Protein 4FWI (pdb70)

Structure (mmCIF, N/CA/C/O backbone):
data_4FWI
#
_entry.id   4FWI
#
_cell.length_a   64.247
_cell.length_b   64.247
_cell.length_c   320.608
_cell.angle_alpha   90.00
_cell.angle_beta   90.00
_cell.angle_gamma   90.00
#
_symmetry.space_group_name_H-M   'P 43 2 2'
#
loop_
_entity.id
_entity.type
_entity.pdbx_description
1 polymer 'ABC-type dipeptide/oligopeptide/nickel transport system, ATPase component'
2 non-polymer 'IRON/SULFUR CLUSTER'
3 non-polymer "ADENOSINE-5'-TRIPHOSPHATE"
4 non-polymer 'MAGNESIUM ION'
#
loop_
_atom_site.group_PDB
_atom_site.id
_atom_site.type_symbol
_atom_site.label_atom_id
_atom_site.label_alt_id
_atom_site.label_comp_id
_atom_site.label_asym_id
_atom_site.label_entity_id
_atom_site.label_seq_id
_atom_site.pdbx_PDB_ins_code
_atom_site.Cartn_x
_atom_site.Cartn_y
_atom_site.Cartn_z
_atom_site.occupancy
_atom_site.B_iso_or_equiv
_atom_site.auth_seq_id
_atom_site.auth_comp_id
_atom_site.auth_asym_id
_atom_site.auth_atom_id
_atom_site.pdbx_PDB_model_num
ATOM 1 N N . SER A 1 2 ? 1.459 -13.895 34.673 1.00 65.59 2 SER B N 1
ATOM 2 C CA . SER A 1 2 ? 1.227 -14.551 33.401 1.00 68.20 2 SER B CA 1
ATOM 3 C C . SER A 1 2 ? 1.482 -13.562 32.286 1.00 79.18 2 SER B C 1
ATOM 4 O O . SER A 1 2 ? 1.258 -12.367 32.447 1.00 87.71 2 SER B O 1
ATOM 7 N N . ILE A 1 3 ? 1.968 -14.046 31.153 1.00 75.05 3 ILE B N 1
ATOM 8 C CA . ILE A 1 3 ? 2.039 -13.180 29.996 1.00 67.83 3 ILE B CA 1
ATOM 9 C C . ILE A 1 3 ? 0.776 -13.423 29.213 1.00 66.19 3 ILE B C 1
ATOM 10 O O . ILE A 1 3 ? 0.515 -14.544 28.792 1.00 75.29 3 ILE B O 1
ATOM 15 N N . ILE A 1 4 ? -0.044 -12.391 29.070 1.00 61.98 4 ILE B N 1
ATOM 16 C CA . ILE A 1 4 ? -1.338 -12.595 28.436 1.00 53.90 4 ILE B CA 1
ATOM 17 C C . ILE A 1 4 ? -1.217 -12.364 26.948 1.00 61.90 4 ILE B C 1
ATOM 18 O O . ILE A 1 4 ? -2.046 -12.842 26.173 1.00 58.90 4 ILE B O 1
ATOM 23 N N . ILE A 1 5 ? -0.155 -11.650 26.569 1.00 64.33 5 ILE B N 1
ATOM 24 C CA . ILE A 1 5 ? 0.107 -11.280 25.184 1.00 51.05 5 ILE B CA 1
ATOM 25 C C . ILE A 1 5 ? 1.593 -11.155 24.900 1.00 55.40 5 ILE B C 1
ATOM 26 O O . ILE A 1 5 ? 2.266 -10.279 25.446 1.00 49.01 5 ILE B O 1
ATOM 31 N N . ARG A 1 6 ? 2.093 -12.024 24.024 1.00 66.51 6 ARG B N 1
ATOM 32 C CA . ARG A 1 6 ? 3.474 -11.941 23.547 1.00 59.62 6 ARG B CA 1
ATOM 33 C C . ARG A 1 6 ? 3.569 -11.422 22.102 1.00 55.26 6 ARG B C 1
ATOM 34 O O . ARG A 1 6 ? 3.233 -12.120 21.149 1.00 59.75 6 ARG B O 1
ATOM 42 N N . VAL A 1 7 ? 4.031 -10.189 21.948 1.00 52.12 7 VAL B N 1
ATOM 43 C CA . VAL A 1 7 ? 4.394 -9.668 20.633 1.00 57.29 7 VAL B CA 1
ATOM 44 C C . VAL A 1 7 ? 5.814 -10.107 20.262 1.00 65.82 7 VAL B C 1
ATOM 45 O O . VAL A 1 7 ? 6.781 -9.735 20.933 1.00 76.07 7 VAL B O 1
ATOM 49 N N . GLU A 1 8 ? 5.933 -10.909 19.209 1.00 64.36 8 GLU B N 1
ATOM 50 C CA . GLU A 1 8 ? 7.231 -11.415 18.755 1.00 70.41 8 GLU B CA 1
ATOM 51 C C . GLU A 1 8 ? 7.649 -10.837 17.407 1.00 67.37 8 GLU B C 1
ATOM 52 O O . GLU A 1 8 ? 6.982 -11.068 16.395 1.00 76.54 8 GLU B O 1
ATOM 58 N N . ASP A 1 9 ? 8.758 -10.107 17.385 1.00 63.84 9 ASP B N 1
ATOM 59 C CA . ASP A 1 9 ? 9.319 -9.623 16.118 1.00 79.67 9 ASP B CA 1
ATOM 60 C C . ASP A 1 9 ? 8.295 -9.090 15.142 1.00 73.72 9 ASP B C 1
ATOM 61 O O . ASP A 1 9 ? 8.106 -9.686 14.079 1.00 63.70 9 ASP B O 1
ATOM 66 N N . LEU A 1 10 ? 7.665 -7.969 15.487 1.00 69.26 10 LEU B N 1
ATOM 67 C CA . LEU A 1 10 ? 6.630 -7.382 14.649 1.00 64.09 10 LEU B CA 1
ATOM 68 C C . LEU A 1 10 ? 7.191 -6.344 13.666 1.00 70.67 10 LEU B C 1
ATOM 69 O O . LEU A 1 10 ? 7.566 -5.233 14.052 1.00 70.30 10 LEU B O 1
ATOM 74 N N . ARG A 1 11 ? 7.262 -6.718 12.393 1.00 65.23 11 ARG B N 1
ATOM 75 C CA . ARG A 1 11 ? 7.534 -5.740 11.360 1.00 62.85 11 ARG B CA 1
ATOM 76 C C . ARG A 1 11 ? 6.219 -5.452 10.628 1.00 61.83 11 ARG B C 1
ATOM 77 O O . ARG A 1 11 ? 5.548 -6.363 10.109 1.00 67.08 11 ARG B O 1
ATOM 85 N N . ALA A 1 12 ? 5.844 -4.179 10.661 1.00 42.98 12 ALA B N 1
ATOM 86 C CA . ALA A 1 12 ? 4.664 -3.679 10.000 1.00 52.45 12 ALA B CA 1
ATOM 87 C C . ALA A 1 12 ? 5.022 -2.336 9.355 1.00 52.87 12 ALA B C 1
ATOM 88 O O . ALA A 1 12 ? 5.621 -1.477 9.994 1.00 46.60 12 ALA B O 1
ATOM 90 N N . VAL A 1 13 ? 4.658 -2.162 8.088 1.00 56.26 13 VAL B N 1
ATOM 91 C CA . VAL A 1 13 ? 5.011 -0.956 7.347 1.00 56.16 13 VAL B CA 1
ATOM 92 C C . VAL A 1 13 ? 3.805 -0.350 6.629 1.00 62.25 13 VAL B C 1
ATOM 93 O O . VAL A 1 13 ? 2.752 -0.994 6.496 1.00 56.82 13 VAL B O 1
ATOM 97 N N . TYR A 1 14 ? 3.968 0.893 6.174 1.00 65.27 14 TYR B N 1
ATOM 98 C CA . TYR A 1 14 ? 2.981 1.535 5.310 1.00 65.37 14 TYR B CA 1
ATOM 99 C C . TYR A 1 14 ? 3.494 1.592 3.877 1.00 75.43 14 TYR B C 1
ATOM 100 O O . TYR A 1 14 ? 4.488 2.263 3.597 1.00 77.40 14 TYR B O 1
ATOM 109 N N . LEU A 1 15 ? 2.815 0.888 2.971 1.00 64.79 15 LEU B N 1
ATOM 110 C CA . LEU A 1 15 ? 3.150 0.959 1.550 1.00 49.25 15 LEU B CA 1
ATOM 111 C C . LEU A 1 15 ? 2.833 2.345 0.951 1.00 47.88 15 LEU B C 1
ATOM 112 O O . LEU A 1 15 ? 1.709 2.827 0.945 1.00 47.08 15 LEU B O 1
ATOM 117 N N . VAL A 1 16 ? 3.850 3.011 0.459 1.00 52.35 16 VAL B N 1
ATOM 118 C CA . VAL A 1 16 ? 3.640 4.350 -0.054 1.00 70.85 16 VAL B CA 1
ATOM 119 C C . VAL A 1 16 ? 4.328 4.477 -1.431 1.00 76.67 16 VAL B C 1
ATOM 120 O O . VAL A 1 16 ? 5.157 3.635 -1.788 1.00 78.92 16 VAL B O 1
ATOM 124 N N . ARG A 1 17 ? 3.949 5.483 -2.215 1.00 69.47 17 ARG B N 1
ATOM 125 C CA . ARG A 1 17 ? 4.440 5.605 -3.586 1.00 76.49 17 ARG B CA 1
ATOM 126 C C . ARG A 1 17 ? 5.954 5.441 -3.637 1.00 74.59 17 ARG B C 1
ATOM 127 O O . ARG A 1 17 ? 6.487 4.601 -4.373 1.00 62.99 17 ARG B O 1
ATOM 135 N N . GLU A 1 18 ? 6.635 6.242 -2.822 1.00 72.16 18 GLU B N 1
ATOM 136 C CA . GLU A 1 18 ? 8.092 6.308 -2.813 1.00 62.50 18 GLU B CA 1
ATOM 137 C C . GLU A 1 18 ? 8.789 5.212 -1.997 1.00 59.52 18 GLU B C 1
ATOM 138 O O . GLU A 1 18 ? 9.989 5.293 -1.766 1.00 68.41 18 GLU B O 1
ATOM 144 N N . GLY A 1 19 ? 8.056 4.185 -1.580 1.00 50.85 19 GLY B N 1
ATOM 145 C CA . GLY A 1 19 ? 8.672 3.072 -0.876 1.00 48.17 19 GLY B CA 1
ATOM 146 C C . GLY A 1 19 ? 7.880 2.687 0.362 1.00 64.79 19 GLY B C 1
ATOM 147 O O . GLY A 1 19 ? 6.665 2.821 0.363 1.00 72.35 19 GLY B O 1
ATOM 148 N N . THR A 1 20 ? 8.554 2.220 1.416 1.00 61.51 20 THR B N 1
ATOM 149 C CA . THR A 1 20 ? 7.853 1.821 2.633 1.00 57.37 20 THR B CA 1
ATOM 150 C C . THR A 1 20 ? 8.119 2.710 3.831 1.00 58.17 20 THR B C 1
ATOM 151 O O . THR A 1 20 ? 9.218 3.242 3.986 1.00 59.70 20 THR B O 1
ATOM 155 N N . ILE A 1 21 ? 7.087 2.860 4.668 1.00 58.63 21 ILE B N 1
ATOM 156 C CA . ILE A 1 21 ? 7.207 3.552 5.951 1.00 54.71 21 ILE B CA 1
ATOM 157 C C . ILE A 1 21 ? 7.349 2.594 7.117 1.00 61.17 21 ILE B C 1
ATOM 158 O O . ILE A 1 21 ? 6.423 1.856 7.475 1.00 44.30 21 ILE B O 1
ATOM 163 N N . LYS A 1 22 ? 8.529 2.647 7.718 1.00 75.14 22 LYS B N 1
ATOM 164 C CA . LYS A 1 22 ? 8.967 1.629 8.640 1.00 71.70 22 LYS B CA 1
ATOM 165 C C . LYS A 1 22 ? 8.695 2.053 10.065 1.00 72.30 22 LYS B C 1
ATOM 166 O O . LYS A 1 22 ? 9.601 2.094 10.898 1.00 66.83 22 LYS B O 1
ATOM 172 N N . ALA A 1 23 ? 7.432 2.404 10.312 1.00 69.26 23 ALA B N 1
ATOM 173 C CA . ALA A 1 23 ? 6.910 2.535 11.659 1.00 68.46 23 ALA B CA 1
ATOM 174 C C . ALA A 1 23 ? 6.892 1.097 12.149 1.00 65.97 23 ALA B C 1
ATOM 175 O O . ALA A 1 23 ? 7.142 0.181 11.353 1.00 86.39 23 ALA B O 1
ATOM 177 N N . ALA A 1 24 ? 6.631 0.869 13.431 1.00 28.46 24 ALA B N 1
ATOM 178 C CA . ALA A 1 24 ? 6.641 -0.526 13.943 1.00 41.33 24 ALA B CA 1
ATOM 179 C C . ALA A 1 24 ? 7.675 -1.545 13.329 1.00 48.14 24 ALA B C 1
ATOM 180 O O . ALA A 1 24 ? 7.301 -2.608 12.779 1.00 31.07 24 ALA B O 1
ATOM 182 N N . ASP A 1 25 ? 8.967 -1.248 13.493 1.00 44.89 25 ASP B N 1
ATOM 183 C CA . ASP A 1 25 ? 10.008 -1.975 12.792 1.00 47.06 25 ASP B CA 1
ATOM 184 C C . ASP A 1 25 ? 10.773 -2.960 13.647 1.00 40.99 25 ASP B C 1
ATOM 185 O O . ASP A 1 25 ? 11.812 -2.605 14.198 1.00 56.06 25 ASP B O 1
ATOM 190 N N . GLY A 1 26 ? 10.288 -4.202 13.732 1.00 47.93 26 GLY B N 1
ATOM 191 C CA . GLY A 1 26 ? 10.914 -5.234 14.561 1.00 56.10 26 GLY B CA 1
ATOM 192 C C . GLY A 1 26 ? 10.594 -5.034 16.045 1.00 67.67 26 GLY B C 1
ATOM 193 O O . GLY A 1 26 ? 11.374 -4.441 16.828 1.00 51.30 26 GLY B O 1
ATOM 194 N N . ILE A 1 27 ? 9.424 -5.510 16.448 1.00 64.09 27 ILE B N 1
ATOM 195 C CA . ILE A 1 27 ? 8.935 -5.136 17.761 1.00 56.64 27 ILE B CA 1
ATOM 196 C C . ILE A 1 27 ? 8.461 -6.301 18.613 1.00 53.26 27 ILE B C 1
ATOM 197 O O . ILE A 1 27 ? 7.504 -6.977 18.279 1.00 49.28 27 ILE B O 1
ATOM 202 N N . SER A 1 28 ? 9.166 -6.538 19.715 1.00 57.94 28 SER B N 1
ATOM 203 C CA . SER A 1 28 ? 8.871 -7.679 20.570 1.00 63.17 28 SER B CA 1
ATOM 204 C C . SER A 1 28 ? 8.734 -7.228 22.017 1.00 58.85 28 SER B C 1
ATOM 205 O O . SER A 1 28 ? 9.653 -6.607 22.562 1.00 46.85 28 SER B O 1
ATOM 208 N N . LEU A 1 29 ? 7.575 -7.514 22.620 1.00 59.16 29 LEU B N 1
ATOM 209 C CA . LEU A 1 29 ? 7.338 -7.212 24.042 1.00 66.15 29 LEU B CA 1
ATOM 210 C C . LEU A 1 29 ? 6.241 -8.037 24.718 1.00 52.71 29 LEU B C 1
ATOM 211 O O . LEU A 1 29 ? 5.290 -8.498 24.080 1.00 44.84 29 LEU B O 1
ATOM 216 N N . ASP A 1 30 ? 6.391 -8.217 26.026 1.00 52.05 30 ASP B N 1
ATOM 217 C CA . ASP A 1 30 ? 5.501 -9.098 26.756 1.00 53.62 30 ASP B CA 1
ATOM 218 C C . ASP A 1 30 ? 4.595 -8.335 27.702 1.00 54.56 30 ASP B C 1
ATOM 219 O O . ASP A 1 30 ? 5.074 -7.667 28.619 1.00 60.89 30 ASP B O 1
ATOM 224 N N . ILE A 1 31 ? 3.287 -8.441 27.453 1.00 39.64 31 ILE B N 1
ATOM 225 C CA . ILE A 1 31 ? 2.258 -7.827 28.283 1.00 43.81 31 ILE B CA 1
ATOM 226 C C . ILE A 1 31 ? 1.873 -8.715 29.459 1.00 54.12 31 ILE B C 1
ATOM 227 O O . ILE A 1 31 ? 1.277 -9.787 29.271 1.00 57.59 31 ILE B O 1
ATOM 232 N N . LEU A 1 32 ? 2.200 -8.258 30.667 1.00 50.07 32 LEU B N 1
ATOM 233 C CA . LEU A 1 32 ? 1.816 -8.966 31.888 1.00 49.33 32 LEU B CA 1
ATOM 234 C C . LEU A 1 32 ? 0.298 -9.042 32.152 1.00 51.29 32 LEU B C 1
ATOM 235 O O . LEU A 1 32 ? -0.436 -8.058 32.054 1.00 34.29 32 LEU B O 1
ATOM 240 N N . GLU A 1 33 ? -0.145 -10.221 32.557 1.00 67.65 33 GLU B N 1
ATOM 241 C CA . GLU A 1 33 ? -1.553 -10.571 32.492 1.00 68.58 33 GLU B CA 1
ATOM 242 C C . GLU A 1 33 ? -2.559 -9.724 33.254 1.00 65.67 33 GLU B C 1
ATOM 243 O O . GLU A 1 33 ? -3.745 -9.844 32.989 1.00 77.39 33 GLU B O 1
ATOM 249 N N . ASN A 1 34 ? -2.145 -8.896 34.204 1.00 50.70 34 ASN B N 1
ATOM 250 C CA . ASN A 1 34 ? -3.126 -7.964 34.746 1.00 47.68 34 ASN B CA 1
ATOM 251 C C . ASN A 1 34 ? -2.534 -6.590 34.947 1.00 56.32 34 ASN B C 1
ATOM 252 O O . ASN A 1 34 ? -3.015 -5.780 35.743 1.00 54.12 34 ASN B O 1
ATOM 257 N N . SER A 1 35 ? -1.498 -6.333 34.161 1.00 66.35 35 SER B N 1
ATOM 258 C CA . SER A 1 35 ? -0.706 -5.124 34.260 1.00 65.61 35 SER B CA 1
ATOM 259 C C . SER A 1 35 ? -1.425 -3.936 33.668 1.00 57.98 35 SER B C 1
ATOM 260 O O . SER A 1 35 ? -2.511 -4.059 33.119 1.00 48.24 35 SER B O 1
ATOM 263 N N . VAL A 1 36 ? -0.798 -2.776 33.803 1.00 64.02 36 VAL B N 1
ATOM 264 C CA . VAL A 1 36 ? -1.078 -1.640 32.949 1.00 51.63 36 VAL B CA 1
ATOM 265 C C . VAL A 1 36 ? 0.237 -1.312 32.253 1.00 53.33 36 VAL B C 1
ATOM 266 O O . VAL A 1 36 ? 1.191 -0.864 32.903 1.00 36.11 36 VAL B O 1
ATOM 270 N N . THR A 1 37 ? 0.295 -1.584 30.945 1.00 57.24 37 THR B N 1
ATOM 271 C CA . THR A 1 37 ? 1.445 -1.186 30.133 1.00 45.77 37 THR B CA 1
ATOM 272 C C . THR A 1 37 ? 1.134 0.092 29.363 1.00 54.97 37 THR B C 1
ATOM 273 O O . THR A 1 37 ? 0.054 0.242 28.741 1.00 56.24 37 THR B O 1
ATOM 276 N N . ALA A 1 38 ? 2.076 1.026 29.435 1.00 46.74 38 ALA B N 1
ATOM 277 C CA . ALA A 1 38 ? 1.997 2.241 28.644 1.00 47.96 38 ALA B CA 1
ATOM 278 C C . ALA A 1 38 ? 2.952 2.149 27.450 1.00 54.47 38 ALA B C 1
ATOM 279 O O . ALA A 1 38 ? 4.090 1.699 27.586 1.00 53.59 38 ALA B O 1
ATOM 281 N N . ILE A 1 39 ? 2.464 2.559 26.282 1.00 47.31 39 ILE B N 1
ATOM 282 C CA . ILE A 1 39 ? 3.295 2.749 25.097 1.00 37.84 39 ILE B CA 1
ATOM 283 C C . ILE A 1 39 ? 3.522 4.256 24.882 1.00 38.78 39 ILE B C 1
ATOM 284 O O . ILE A 1 39 ? 2.587 5.047 24.670 1.00 35.59 39 ILE B O 1
ATOM 289 N N . VAL A 1 40 ? 4.775 4.665 24.977 1.00 41.83 40 VAL B N 1
ATOM 290 C CA . VAL A 1 40 ? 5.070 6.086 25.009 1.00 46.64 40 VAL B CA 1
ATOM 291 C C . VAL A 1 40 ? 6.143 6.417 23.979 1.00 52.48 40 VAL B C 1
ATOM 292 O O . VAL A 1 40 ? 6.989 5.578 23.650 1.00 55.29 40 VAL B O 1
ATOM 296 N N . GLY A 1 41 ? 6.078 7.647 23.476 1.00 48.05 41 GLY B N 1
ATOM 297 C CA . GLY A 1 41 ? 6.886 8.120 22.373 1.00 46.77 41 GLY B CA 1
ATOM 298 C C . GLY A 1 41 ? 6.318 9.448 21.921 1.00 51.33 41 GLY B C 1
ATOM 299 O O . GLY A 1 41 ? 5.177 9.773 22.265 1.00 40.32 41 GLY B O 1
ATOM 300 N N . GLU A 1 42 ? 7.099 10.214 21.157 1.00 60.70 42 GLU B N 1
ATOM 301 C CA . GLU A 1 42 ? 6.624 11.499 20.644 1.00 58.86 42 GLU B CA 1
ATOM 302 C C . GLU A 1 42 ? 5.687 11.314 19.454 1.00 59.08 42 GLU B C 1
ATOM 303 O O . GLU A 1 42 ? 5.385 10.181 19.044 1.00 52.47 42 GLU B O 1
ATOM 309 N N . SER A 1 43 ? 5.220 12.432 18.906 1.00 63.75 43 SER B N 1
ATOM 310 C CA . SER A 1 43 ? 4.339 12.398 17.740 1.00 62.47 43 SER B CA 1
ATOM 311 C C . SER A 1 43 ? 4.945 11.619 16.573 1.00 56.24 43 SER B C 1
ATOM 312 O O . SER A 1 43 ? 6.172 11.583 16.360 1.00 40.47 43 SER B O 1
ATOM 315 N N . ALA A 1 44 ? 4.063 10.970 15.835 1.00 63.37 44 ALA B N 1
ATOM 316 C CA . ALA A 1 44 ? 4.463 10.253 14.642 1.00 70.42 44 ALA B CA 1
ATOM 317 C C . ALA A 1 44 ? 5.671 9.328 14.844 1.00 54.57 44 ALA B C 1
ATOM 318 O O . ALA A 1 44 ? 6.595 9.326 14.045 1.00 57.06 44 ALA B O 1
ATOM 320 N N . SER A 1 45 ? 5.651 8.512 15.883 1.00 42.21 45 SER B N 1
ATOM 321 C CA . SER A 1 45 ? 6.780 7.616 16.114 1.00 43.36 45 SER B CA 1
ATOM 322 C C . SER A 1 45 ? 6.446 6.136 15.984 1.00 50.20 45 SER B C 1
ATOM 323 O O . SER A 1 45 ? 7.319 5.308 16.192 1.00 49.97 45 SER B O 1
ATOM 326 N N . GLY A 1 46 ? 5.198 5.804 15.653 1.00 55.29 46 GLY B N 1
ATOM 327 C CA . GLY A 1 46 ? 4.805 4.412 15.493 1.00 52.07 46 GLY B CA 1
ATOM 328 C C . GLY A 1 46 ? 3.842 3.835 16.533 1.00 55.10 46 GLY B C 1
ATOM 329 O O . GLY A 1 46 ? 3.404 2.686 16.398 1.00 56.52 46 GLY B O 1
ATOM 330 N N . LYS A 1 47 ? 3.511 4.611 17.564 1.00 43.33 47 LYS B N 1
ATOM 331 C CA . LYS A 1 47 ? 2.634 4.133 18.627 1.00 52.65 47 LYS B CA 1
ATOM 332 C C . LYS A 1 47 ? 1.319 3.523 18.093 1.00 54.26 47 LYS B C 1
ATOM 333 O O . LYS A 1 47 ? 0.990 2.331 18.339 1.00 43.77 47 LYS B O 1
ATOM 339 N N . SER A 1 48 ? 0.561 4.344 17.370 1.00 50.78 48 SER B N 1
ATOM 340 C CA . SER A 1 48 ? -0.744 3.901 16.881 1.00 49.20 48 SER B CA 1
ATOM 341 C C . SER A 1 48 ? -0.561 2.773 15.894 1.00 48.76 48 SER B C 1
ATOM 342 O O . SER A 1 48 ? -1.447 1.918 15.758 1.00 36.60 48 SER B O 1
ATOM 345 N N . THR A 1 49 ? 0.596 2.769 15.223 1.00 42.16 49 THR B N 1
ATOM 346 C CA . THR A 1 49 ? 0.900 1.741 14.227 1.00 48.43 49 THR B CA 1
ATOM 347 C C . THR A 1 49 ? 1.135 0.369 14.865 1.00 48.69 49 THR B C 1
ATOM 348 O O . THR A 1 49 ? 0.709 -0.667 14.345 1.00 41.91 49 THR B O 1
ATOM 352 N N . ILE A 1 50 ? 1.824 0.358 15.993 1.00 53.20 50 ILE B N 1
ATOM 353 C CA . ILE A 1 50 ? 2.008 -0.890 16.727 1.00 55.44 50 ILE B CA 1
ATOM 354 C C . ILE A 1 50 ? 0.689 -1.366 17.275 1.00 47.18 50 ILE B C 1
ATOM 355 O O . ILE A 1 50 ? 0.354 -2.556 17.187 1.00 44.34 50 ILE B O 1
ATOM 360 N N . ILE A 1 51 ? -0.066 -0.425 17.832 1.00 47.97 51 ILE B N 1
ATOM 361 C CA . ILE A 1 51 ? -1.386 -0.773 18.343 1.00 48.16 51 ILE B CA 1
ATOM 362 C C . ILE A 1 51 ? -2.219 -1.400 17.249 1.00 52.45 51 ILE B C 1
ATOM 363 O O . ILE A 1 51 ? -2.804 -2.465 17.449 1.00 54.60 51 ILE B O 1
ATOM 368 N N . GLU A 1 52 ? -2.241 -0.766 16.079 1.00 50.42 52 GLU B N 1
ATOM 369 C CA . GLU A 1 52 ? -3.091 -1.248 14.996 1.00 56.36 52 GLU B CA 1
ATOM 370 C C . GLU A 1 52 ? -2.614 -2.572 14.460 1.00 48.41 52 GLU B C 1
ATOM 371 O O . GLU A 1 52 ? -3.416 -3.452 14.169 1.00 43.83 52 GLU B O 1
ATOM 377 N N . ALA A 1 53 ? -1.301 -2.723 14.358 1.00 38.28 53 ALA B N 1
ATOM 378 C CA . ALA A 1 53 ? -0.757 -3.962 13.843 1.00 47.44 53 ALA B CA 1
ATOM 379 C C . ALA A 1 53 ? -1.176 -5.104 14.747 1.00 59.23 53 ALA B C 1
ATOM 380 O O . ALA A 1 53 ? -1.568 -6.181 14.278 1.00 53.67 53 ALA B O 1
ATOM 382 N N . MET A 1 54 ? -1.102 -4.846 16.050 1.00 61.55 54 MET B N 1
ATOM 383 C CA . MET A 1 54 ? -1.423 -5.848 17.053 1.00 53.63 54 MET B CA 1
ATOM 384 C C . MET A 1 54 ? -2.875 -6.308 16.993 1.00 58.70 54 MET B C 1
ATOM 385 O O . MET A 1 54 ? -3.202 -7.451 17.317 1.00 58.49 54 MET B O 1
ATOM 390 N N . THR A 1 55 ? -3.741 -5.406 16.560 1.00 50.68 55 THR B N 1
ATOM 391 C CA . THR A 1 55 ? -5.172 -5.633 16.568 1.00 42.35 55 THR B CA 1
ATOM 392 C C . THR A 1 55 ? -5.699 -5.936 15.174 1.00 54.95 55 THR B C 1
ATOM 393 O O . THR A 1 55 ? -6.915 -5.989 14.960 1.00 57.52 55 THR B O 1
ATOM 397 N N . LYS A 1 56 ? -4.784 -6.124 14.224 1.00 64.46 56 LYS B N 1
ATOM 398 C CA . LYS A 1 56 ? -5.153 -6.273 12.818 1.00 62.17 56 LYS B CA 1
ATOM 399 C C . LYS A 1 56 ? -6.165 -5.212 12.400 1.00 50.78 56 LYS B C 1
ATOM 400 O O . LYS A 1 56 ? -7.156 -5.524 11.767 1.00 53.18 56 LYS B O 1
ATOM 406 N N . THR A 1 57 ? -5.918 -3.964 12.785 1.00 37.35 57 THR B N 1
ATOM 407 C CA . THR A 1 57 ? -6.787 -2.847 12.440 1.00 29.94 57 THR B CA 1
ATOM 408 C C . THR A 1 57 ? -6.021 -1.840 11.577 1.00 43.81 57 THR B C 1
ATOM 409 O O . THR A 1 57 ? -6.378 -0.650 11.499 1.00 35.93 57 THR B O 1
ATOM 413 N N . LEU A 1 58 ? -4.967 -2.330 10.924 1.00 55.76 58 LEU B N 1
ATOM 414 C CA . LEU A 1 58 ? -4.168 -1.501 10.022 1.00 54.84 58 LEU B CA 1
ATOM 415 C C . LEU A 1 58 ? -5.018 -1.019 8.868 1.00 50.54 58 LEU B C 1
ATOM 416 O O . LEU A 1 58 ? -5.993 -1.680 8.513 1.00 54.17 58 LEU B O 1
ATOM 421 N N . PRO A 1 59 ? -4.662 0.133 8.277 1.00 52.06 59 PRO B N 1
ATOM 422 C CA . PRO A 1 59 ? -5.417 0.644 7.123 1.00 48.18 59 PRO B CA 1
ATOM 423 C C . PRO A 1 59 ? -5.222 -0.229 5.859 1.00 57.98 59 PRO B C 1
ATOM 424 O O . PRO A 1 59 ? -4.510 -1.253 5.909 1.00 45.80 59 PRO B O 1
ATOM 428 N N . PRO A 1 60 ? -5.857 0.160 4.732 1.00 69.41 60 PRO B N 1
ATOM 429 C CA . PRO A 1 60 ? -5.741 -0.668 3.527 1.00 75.75 60 PRO B CA 1
ATOM 430 C C . PRO A 1 60 ? -4.298 -0.554 3.076 1.00 73.68 60 PRO B C 1
ATOM 431 O O . PRO A 1 60 ? -3.658 -1.476 2.549 1.00 57.05 60 PRO B O 1
ATOM 435 N N . ASN A 1 61 ? -3.808 0.649 3.331 1.00 78.16 61 ASN B N 1
ATOM 436 C CA . ASN A 1 61 ? -2.426 1.043 3.202 1.00 74.54 61 ASN B CA 1
ATOM 437 C C . ASN A 1 61 ? -1.406 0.158 3.939 1.00 63.51 61 ASN B C 1
ATOM 438 O O . ASN A 1 61 ? -0.433 -0.291 3.362 1.00 50.36 61 ASN B O 1
ATOM 443 N N . GLY A 1 62 ? -1.610 -0.061 5.231 1.00 70.80 62 GLY B N 1
ATOM 444 C CA . GLY A 1 62 ? -0.595 -0.724 6.038 1.00 73.57 62 GLY B CA 1
ATOM 445 C C . GLY A 1 62 ? -0.551 -2.230 5.869 1.00 64.14 62 GLY B C 1
ATOM 446 O O . GLY A 1 62 ? -1.589 -2.874 5.769 1.00 65.52 62 GLY B O 1
ATOM 447 N N . ARG A 1 63 ? 0.650 -2.798 5.851 1.00 56.49 63 ARG B N 1
ATOM 448 C CA . ARG A 1 63 ? 0.803 -4.244 5.692 1.00 58.34 63 ARG B CA 1
ATOM 449 C C . ARG A 1 63 ? 1.820 -4.790 6.664 1.00 58.39 63 ARG B C 1
ATOM 450 O O . ARG A 1 63 ? 2.847 -4.147 6.937 1.00 44.65 63 ARG B O 1
ATOM 458 N N . ILE A 1 64 ? 1.531 -5.983 7.179 1.00 66.00 64 ILE B N 1
ATOM 459 C CA . ILE A 1 64 ? 2.385 -6.591 8.188 1.00 63.89 64 ILE B CA 1
ATOM 460 C C . ILE A 1 64 ? 3.358 -7.493 7.491 1.00 58.37 64 ILE B C 1
ATOM 461 O O . ILE A 1 64 ? 2.960 -8.444 6.827 1.00 48.36 64 ILE B O 1
ATOM 466 N N . LEU A 1 65 ? 4.637 -7.179 7.649 1.00 62.75 65 LEU B N 1
ATOM 467 C CA . LEU A 1 65 ? 5.709 -7.939 7.026 1.00 57.36 65 LEU B CA 1
ATOM 468 C C . LEU A 1 65 ? 6.084 -9.209 7.795 1.00 64.60 65 LEU B C 1
ATOM 469 O O . LEU A 1 65 ? 6.332 -10.251 7.202 1.00 59.40 65 LEU B O 1
ATOM 474 N N . SER A 1 66 ? 6.132 -9.145 9.117 1.00 78.91 66 SER B N 1
ATOM 475 C CA . SER A 1 66 ? 6.662 -10.311 9.819 1.00 77.28 66 SER B CA 1
ATOM 476 C C . SER A 1 66 ? 6.337 -10.327 11.298 1.00 65.89 66 SER B C 1
ATOM 477 O O . SER A 1 66 ? 6.057 -9.288 11.886 1.00 66.69 66 SER B O 1
ATOM 480 N N . GLY A 1 67 ? 6.381 -11.521 11.882 1.00 55.27 67 GLY B N 1
ATOM 481 C CA . GLY A 1 67 ? 6.205 -11.692 13.312 1.00 60.04 67 GLY B CA 1
ATOM 482 C C . GLY A 1 67 ? 4.897 -12.307 13.780 1.00 63.56 67 GLY B C 1
ATOM 483 O O . GLY A 1 67 ? 3.975 -12.565 12.990 1.00 62.07 67 GLY B O 1
ATOM 484 N N . ARG A 1 68 ? 4.823 -12.534 15.090 1.00 75.76 68 ARG B N 1
ATOM 485 C CA . ARG A 1 68 ? 3.627 -13.091 15.719 1.00 84.07 68 ARG B CA 1
ATOM 486 C C . ARG A 1 68 ? 3.080 -12.190 16.820 1.00 79.96 68 ARG B C 1
ATOM 487 O O . ARG A 1 68 ? 3.791 -11.336 17.350 1.00 73.23 68 ARG B O 1
ATOM 495 N N . VAL A 1 69 ? 1.807 -12.373 17.150 1.00 75.72 69 VAL B N 1
ATOM 496 C CA . VAL A 1 69 ? 1.300 -11.886 18.426 1.00 71.44 69 VAL B CA 1
ATOM 497 C C . VAL 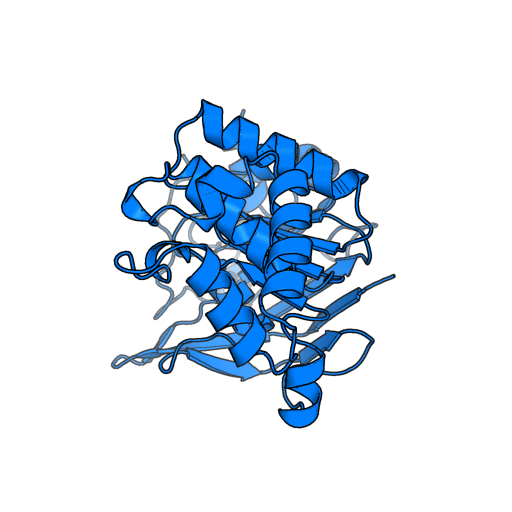A 1 69 ? 0.416 -12.944 19.067 1.00 68.37 69 VAL B C 1
ATOM 498 O O . VAL A 1 69 ? -0.621 -13.325 18.521 1.00 65.45 69 VAL B O 1
ATOM 502 N N . LEU A 1 70 ? 0.871 -13.423 20.225 1.00 69.74 70 LEU B N 1
ATOM 503 C CA . LEU A 1 70 ? 0.284 -14.563 20.914 1.00 67.77 70 LEU B CA 1
ATOM 504 C C . LEU A 1 70 ? -0.626 -14.148 22.052 1.00 69.54 70 LEU B C 1
ATOM 505 O O . LEU A 1 70 ? -0.182 -13.528 23.020 1.00 76.41 70 LEU B O 1
ATOM 510 N N . TYR A 1 71 ? -1.895 -14.515 21.942 1.00 60.57 71 TYR B N 1
ATOM 511 C CA . TYR A 1 71 ? -2.841 -14.332 23.030 1.00 59.82 71 TYR B CA 1
ATOM 512 C C . TYR A 1 71 ? -3.294 -15.716 23.474 1.00 84.80 71 TYR B C 1
ATOM 513 O O . TYR A 1 71 ? -3.909 -16.449 22.692 1.00 92.53 71 TYR B O 1
ATOM 522 N N . LYS A 1 72 ? -2.975 -16.087 24.717 1.00 93.29 72 LYS B N 1
ATOM 523 C CA . LYS A 1 72 ? -3.226 -17.449 25.173 1.00 94.23 72 LYS B CA 1
ATOM 524 C C . LYS A 1 72 ? -2.404 -18.372 24.286 1.00 100.74 72 LYS B C 1
ATOM 525 O O . LYS A 1 72 ? -2.914 -19.369 23.765 1.00 101.99 72 LYS B O 1
ATOM 531 N N . GLY A 1 73 ? -1.140 -18.001 24.090 1.00 101.69 73 GLY B N 1
ATOM 532 C CA . GLY A 1 73 ? -0.211 -18.757 23.266 1.00 96.96 73 GLY B CA 1
ATOM 533 C C . GLY A 1 73 ? -0.647 -19.076 21.840 1.00 96.95 73 GLY B C 1
ATOM 534 O O . GLY A 1 73 ? -0.017 -19.889 21.168 1.00 97.56 73 GLY B O 1
ATOM 535 N N . LYS A 1 74 ? -1.720 -18.451 21.366 1.00 95.38 74 LYS B N 1
ATOM 536 C CA . LYS A 1 74 ? -2.164 -18.668 19.990 1.00 89.72 74 LYS B CA 1
ATOM 537 C C . LYS A 1 74 ? -2.053 -17.396 19.131 1.00 80.09 74 LYS B C 1
ATOM 538 O O . LYS A 1 74 ? -2.384 -16.299 19.579 1.00 82.90 74 LYS B O 1
ATOM 544 N N . ASP A 1 75 ? -1.568 -17.550 17.903 1.00 71.69 75 ASP B N 1
ATOM 545 C CA . ASP A 1 75 ? -1.226 -16.396 17.073 1.00 67.24 75 ASP B CA 1
ATOM 546 C C . ASP A 1 75 ? -2.427 -15.715 16.402 1.00 74.10 75 ASP B C 1
ATOM 547 O O . ASP A 1 75 ? -3.121 -16.299 15.558 1.00 71.19 75 ASP B O 1
ATOM 552 N N . LEU A 1 76 ? -2.642 -14.462 16.793 1.00 74.68 76 LEU B N 1
ATOM 553 C CA . LEU A 1 76 ? -3.744 -13.644 16.311 1.00 72.29 76 LEU B CA 1
ATOM 554 C C . LEU A 1 76 ? -3.641 -13.383 14.820 1.00 85.00 76 LEU B C 1
ATOM 555 O O . LEU A 1 76 ? -4.605 -13.549 14.075 1.00 93.84 76 LEU B O 1
ATOM 560 N N . LEU A 1 77 ? -2.472 -12.927 14.391 1.00 89.26 77 LEU B N 1
ATOM 561 C CA . LEU A 1 77 ? -2.159 -12.910 12.978 1.00 84.42 77 LEU B CA 1
ATOM 562 C C . LEU A 1 77 ? -2.302 -14.370 12.593 1.00 89.38 77 LEU B C 1
ATOM 563 O O . LEU A 1 77 ? -2.130 -15.242 13.443 1.00 99.99 77 LEU B O 1
ATOM 568 N N . THR A 1 78 ? -2.650 -14.657 11.347 1.00 84.06 78 THR B N 1
ATOM 569 C CA . THR A 1 78 ? -2.790 -16.053 10.916 1.00 86.39 78 THR B CA 1
ATOM 570 C C . THR A 1 78 ? -3.912 -16.801 11.626 1.00 75.62 78 THR B C 1
ATOM 571 O O . THR A 1 78 ? -3.792 -17.996 11.900 1.00 68.68 78 THR B O 1
ATOM 575 N N . MET A 1 79 ? -4.999 -16.120 11.943 1.00 73.04 79 MET B N 1
ATOM 576 C CA . MET A 1 79 ? -6.079 -16.816 12.620 1.00 77.29 79 MET B CA 1
ATOM 577 C C . MET A 1 79 ? -7.265 -16.846 11.709 1.00 71.85 79 MET B C 1
ATOM 578 O O . MET A 1 79 ? -7.510 -15.891 10.962 1.00 65.94 79 MET B O 1
ATOM 583 N N . ARG A 1 80 ? -8.005 -17.942 11.763 1.00 83.38 80 ARG B N 1
ATOM 584 C CA . ARG A 1 80 ? -9.252 -18.007 11.023 1.00 105.07 80 ARG B CA 1
ATOM 585 C C . ARG A 1 80 ? -10.162 -16.915 11.570 1.00 103.47 80 ARG B C 1
ATOM 586 O O . ARG A 1 80 ? -10.354 -16.802 12.789 1.00 99.11 80 ARG B O 1
ATOM 594 N N . GLU A 1 81 ? -10.685 -16.093 10.663 1.00 97.01 81 GLU B N 1
ATOM 595 C CA . GLU A 1 81 ? -11.583 -15.003 11.023 1.00 92.10 81 GLU B CA 1
ATOM 596 C C . GLU A 1 81 ? -12.796 -15.503 11.807 1.00 91.88 81 GLU B C 1
ATOM 597 O O . GLU A 1 81 ? -13.449 -14.738 12.526 1.00 96.27 81 GLU B O 1
ATOM 603 N N . GLU A 1 82 ? -13.087 -16.792 11.674 1.00 94.18 82 GLU B N 1
ATOM 604 C CA . GLU A 1 82 ? -14.160 -17.413 12.442 1.00 101.12 82 GLU B CA 1
ATOM 605 C C . GLU A 1 82 ? -13.722 -17.518 13.889 1.00 88.40 82 GLU B C 1
ATOM 606 O O . GLU A 1 82 ? -14.534 -17.459 14.805 1.00 84.17 82 GLU B O 1
ATOM 612 N N . GLU A 1 83 ? -12.416 -17.659 14.072 1.00 94.00 83 GLU B N 1
ATOM 613 C CA . GLU A 1 83 ? -11.808 -17.792 15.385 1.00 96.43 83 GLU B CA 1
ATOM 614 C C . GLU A 1 83 ? -11.439 -16.396 15.908 1.00 86.72 83 GLU B C 1
ATOM 615 O O . GLU A 1 83 ? -11.303 -16.183 17.116 1.00 76.42 83 GLU B O 1
ATOM 621 N N . LEU A 1 84 ? -11.293 -15.450 14.980 1.00 77.95 84 LEU B N 1
ATOM 622 C CA . LEU A 1 84 ? -11.018 -14.053 15.303 1.00 68.30 84 LEU B CA 1
ATOM 623 C C . LEU A 1 84 ? -12.243 -13.352 15.875 1.00 64.79 84 LEU B C 1
ATOM 624 O O . LEU A 1 84 ? -12.154 -12.620 16.873 1.00 65.90 84 LEU B O 1
ATOM 629 N N . ARG A 1 85 ? -13.385 -13.571 15.232 1.00 68.92 85 ARG B N 1
ATOM 630 C CA . ARG A 1 85 ? -14.645 -12.933 15.634 1.00 81.47 85 ARG B CA 1
ATOM 631 C C . ARG A 1 85 ? -15.070 -13.213 17.094 1.00 84.55 85 ARG B C 1
ATOM 632 O O . ARG A 1 85 ? -15.796 -12.413 17.709 1.00 81.94 85 ARG B O 1
ATOM 640 N N . LYS A 1 86 ? -14.630 -14.345 17.640 1.00 80.58 86 LYS B N 1
ATOM 641 C CA . LYS A 1 86 ? -14.965 -14.706 19.017 1.00 85.77 86 LYS B CA 1
ATOM 642 C C . LYS A 1 86 ? -14.021 -14.025 20.006 1.00 83.78 86 LYS B C 1
ATOM 643 O O . LYS A 1 86 ? -14.336 -13.864 21.190 1.00 76.56 86 LYS B O 1
ATOM 649 N N . ILE A 1 87 ? -12.860 -13.629 19.498 1.00 79.41 87 ILE B N 1
ATOM 650 C CA . ILE A 1 87 ? -11.850 -12.981 20.306 1.00 76.84 87 ILE B CA 1
ATOM 651 C C . ILE A 1 87 ? -12.062 -11.476 20.346 1.00 81.08 87 ILE B C 1
ATOM 652 O O . ILE A 1 87 ? -11.741 -10.833 21.356 1.00 89.47 87 ILE B O 1
ATOM 657 N N . ARG A 1 88 ? -12.620 -10.917 19.270 1.00 69.30 88 ARG B N 1
ATOM 658 C CA . ARG A 1 88 ? -12.657 -9.455 19.151 1.00 70.07 88 ARG B CA 1
ATOM 659 C C . ARG A 1 88 ? -13.256 -8.733 20.357 1.00 78.20 88 ARG B C 1
ATOM 660 O O . ARG A 1 88 ? -12.668 -8.780 21.432 1.00 96.70 88 ARG B O 1
ATOM 668 N N . TRP A 1 89 ? -14.390 -8.059 20.222 1.00 68.09 89 TRP B N 1
ATOM 669 C CA . TRP A 1 89 ? -14.884 -7.279 21.374 1.00 69.72 89 TRP B CA 1
ATOM 670 C C . TRP A 1 89 ? -14.978 -8.091 22.697 1.00 67.86 89 TRP B C 1
ATOM 671 O O . TRP A 1 89 ? -14.791 -7.555 23.802 1.00 63.80 89 TRP B O 1
ATOM 682 N N . LYS A 1 90 ? -15.256 -9.385 22.557 1.00 61.84 90 LYS B N 1
ATOM 683 C CA . LYS A 1 90 ? -15.464 -10.279 23.685 1.00 60.98 90 LYS B CA 1
ATOM 684 C C . LYS A 1 90 ? -14.257 -10.335 24.602 1.00 65.80 90 LYS B C 1
ATOM 685 O O . LYS A 1 90 ? -14.391 -10.237 25.831 1.00 68.22 90 LYS B O 1
ATOM 691 N N . GLU A 1 91 ? -13.083 -10.496 23.995 1.00 64.55 91 GLU B N 1
ATOM 692 C CA . GLU A 1 91 ? -11.844 -10.678 24.747 1.00 60.78 91 GLU B CA 1
ATOM 693 C C . GLU A 1 91 ? -10.921 -9.463 24.659 1.00 61.20 91 GLU B C 1
ATOM 694 O O . GLU A 1 91 ? -10.600 -8.852 25.677 1.00 62.49 91 GLU B O 1
ATOM 700 N N . ILE A 1 92 ? -10.477 -9.119 23.449 1.00 53.64 92 ILE B N 1
ATOM 701 C CA . ILE A 1 92 ? -9.667 -7.920 23.288 1.00 44.29 92 ILE B CA 1
ATOM 702 C C . ILE A 1 92 ? -10.516 -6.790 22.742 1.00 42.95 92 ILE B C 1
ATOM 703 O O . ILE A 1 92 ? -11.366 -7.024 21.902 1.00 53.05 92 ILE B O 1
ATOM 708 N N . ALA A 1 93 ? -10.322 -5.574 23.245 1.00 36.68 93 ALA B N 1
ATOM 709 C CA . ALA A 1 93 ? -11.145 -4.451 22.810 1.00 38.47 93 ALA B CA 1
ATOM 710 C C . ALA A 1 93 ? -10.334 -3.194 22.670 1.00 48.80 93 ALA B C 1
ATOM 711 O O . ALA A 1 93 ? -9.418 -2.937 23.455 1.00 45.94 93 ALA B O 1
ATOM 713 N N . LEU A 1 94 ? -10.683 -2.404 21.662 1.00 60.43 94 LEU B N 1
ATOM 714 C CA . LEU A 1 94 ? -9.826 -1.313 21.238 1.00 64.80 94 LEU B CA 1
ATOM 715 C C . LEU A 1 94 ? -10.599 -0.046 21.001 1.00 57.76 94 LEU B C 1
ATOM 716 O O . LEU A 1 94 ? -11.343 0.048 20.038 1.00 68.79 94 LEU B O 1
ATOM 721 N N . VAL A 1 95 ? -10.398 0.934 21.864 1.00 47.42 95 VAL B N 1
ATOM 722 C CA . VAL A 1 95 ? -10.766 2.311 21.549 1.00 49.15 95 VAL B CA 1
ATOM 723 C C . VAL A 1 95 ? -9.593 3.112 20.960 1.00 49.27 95 VAL B C 1
ATOM 724 O O . VAL A 1 95 ? -8.761 3.611 21.703 1.00 51.56 95 VAL B O 1
ATOM 728 N N . PRO A 1 96 ? -9.558 3.264 19.620 1.00 58.20 96 PRO B N 1
ATOM 729 C CA . PRO A 1 96 ? -8.500 3.808 18.744 1.00 48.53 96 PRO B CA 1
ATOM 730 C C . PRO A 1 96 ? -8.396 5.341 18.649 1.00 56.91 96 PRO B C 1
ATOM 731 O O . PRO A 1 96 ? -9.262 6.065 19.152 1.00 48.56 96 PRO B O 1
ATOM 735 N N . GLN A 1 97 ? -7.328 5.827 18.009 1.00 73.55 97 GLN B N 1
ATOM 736 C CA . GLN A 1 97 ? -7.051 7.271 17.997 1.00 78.00 97 GLN B CA 1
ATOM 737 C C . GLN A 1 97 ? -8.234 8.030 17.425 1.00 76.61 97 GLN B C 1
ATOM 738 O O . GLN A 1 97 ? -8.738 7.692 16.350 1.00 63.67 97 GLN B O 1
A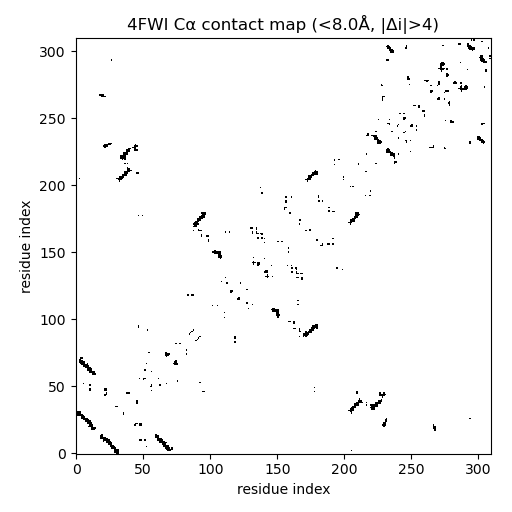TOM 744 N N . ALA A 1 98 ? -8.676 9.046 18.165 1.00 93.04 98 ALA B N 1
ATOM 745 C CA . ALA A 1 98 ? -9.876 9.815 17.826 1.00 104.12 98 ALA B CA 1
ATOM 746 C C . ALA A 1 98 ? -10.986 8.957 17.181 1.00 109.42 98 ALA B C 1
ATOM 747 O O . ALA A 1 98 ? -11.419 9.203 16.049 1.00 100.01 98 ALA B O 1
ATOM 749 N N . ALA A 1 99 ? -11.427 7.937 17.916 1.00 111.69 99 ALA B N 1
ATOM 750 C CA . ALA A 1 99 ? -12.523 7.082 17.474 1.00 101.75 99 ALA B CA 1
ATOM 751 C C . ALA A 1 99 ? -13.826 7.829 17.687 1.00 90.56 99 ALA B C 1
ATOM 752 O O . ALA A 1 99 ? -14.901 7.351 17.313 1.00 83.24 99 ALA B O 1
ATOM 754 N N . GLN A 1 100 ? -13.728 9.000 18.311 1.00 80.36 100 GLN B N 1
ATOM 755 C CA . GLN A 1 100 ? -14.861 9.905 18.359 1.00 75.90 100 GLN B CA 1
ATOM 756 C C . GLN A 1 100 ? -15.388 10.116 16.9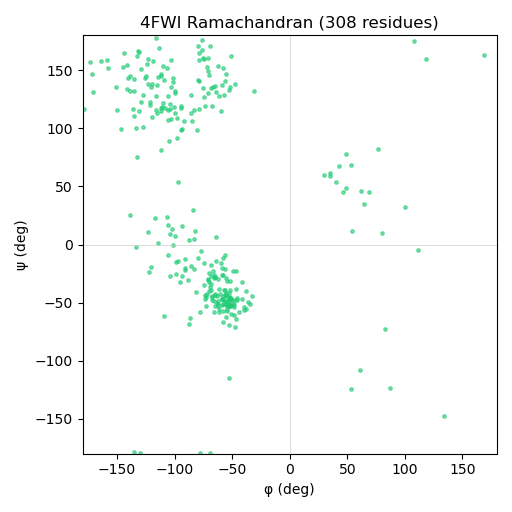39 1.00 79.76 100 GLN B C 1
ATOM 757 O O . GLN A 1 100 ? -16.576 9.962 16.672 1.00 77.65 100 GLN B O 1
ATOM 763 N N . GLN A 1 101 ? -14.489 10.488 16.035 1.00 80.05 101 GLN B N 1
ATOM 764 C CA . GLN A 1 101 ? -14.840 10.657 14.639 1.00 86.83 101 GLN B CA 1
ATOM 765 C C . GLN A 1 101 ? -15.673 9.500 14.061 1.00 87.29 101 GLN B C 1
ATOM 766 O O . GLN A 1 101 ? -16.382 9.689 13.070 1.00 92.34 101 GLN B O 1
ATOM 772 N N . SER A 1 102 ? -15.598 8.314 14.670 1.00 82.06 102 SER B N 1
ATOM 773 C CA . SER A 1 102 ? -16.411 7.172 14.220 1.00 82.86 102 SER B CA 1
ATOM 774 C C . SER A 1 102 ? -17.838 7.203 14.796 1.00 80.98 102 SER B C 1
ATOM 775 O O . SER A 1 102 ? -18.639 6.286 14.599 1.00 76.01 102 SER B O 1
ATOM 778 N N . LEU A 1 103 ? -18.144 8.271 15.517 1.00 82.37 103 LEU B N 1
ATOM 779 C CA . LEU A 1 103 ? -19.487 8.501 16.000 1.00 79.40 103 LEU B CA 1
ATOM 780 C C . LEU A 1 103 ? -20.182 9.390 15.010 1.00 85.73 103 LEU B C 1
ATOM 781 O O . LEU A 1 103 ? -19.990 10.612 15.045 1.00 83.11 103 LEU B O 1
ATOM 786 N N . ASN A 1 104 ? -20.980 8.790 14.127 1.00 90.26 104 ASN B N 1
ATOM 787 C CA . ASN A 1 104 ? -21.822 9.579 13.236 1.00 91.17 104 ASN B CA 1
ATOM 788 C C . ASN A 1 104 ? -22.899 10.253 14.089 1.00 84.79 104 ASN B C 1
ATOM 789 O O . ASN A 1 104 ? -23.480 9.615 14.972 1.00 80.06 104 ASN B O 1
ATOM 794 N N . PRO A 1 105 ? -23.141 11.554 13.843 1.00 77.95 105 PRO B N 1
ATOM 795 C CA . PRO A 1 105 ? -23.676 12.484 14.840 1.00 83.59 105 PRO B CA 1
ATOM 796 C C . PRO A 1 105 ? -25.164 12.745 14.650 1.00 93.58 105 PRO B C 1
ATOM 797 O O . PRO A 1 105 ? -25.767 13.515 15.408 1.00 91.73 105 PRO B O 1
ATOM 801 N N . THR A 1 106 ? -25.732 12.118 13.626 1.00 92.20 106 THR B N 1
ATOM 802 C CA . THR A 1 106 ? -27.169 12.120 13.416 1.00 87.88 106 THR B CA 1
ATOM 803 C C . THR A 1 106 ? -27.766 10.869 14.074 1.00 85.87 106 THR B C 1
ATOM 804 O O . THR A 1 106 ? -28.899 10.482 13.799 1.00 88.75 106 THR B O 1
ATOM 807 N N . MET A 1 107 ? -26.984 10.238 14.943 1.00 80.49 107 MET B N 1
ATOM 808 C CA . MET A 1 107 ? -27.386 9.000 15.589 1.00 87.06 107 MET B CA 1
ATOM 809 C C . MET A 1 107 ? -27.347 9.165 17.100 1.00 89.32 107 MET B C 1
ATOM 810 O O . MET A 1 107 ? -26.417 9.765 17.641 1.00 87.95 107 MET B O 1
ATOM 815 N N . LYS A 1 108 ? -28.359 8.640 17.783 1.00 86.52 108 LYS B N 1
ATOM 816 C CA . LYS A 1 108 ? -28.335 8.638 19.237 1.00 82.60 108 LYS B CA 1
ATOM 817 C C . LYS A 1 108 ? -27.282 7.634 19.658 1.00 74.70 108 LYS B C 1
ATOM 818 O O . LYS A 1 108 ? -27.033 6.657 18.954 1.00 80.12 108 LYS B O 1
ATOM 824 N N . VAL A 1 109 ? -26.650 7.890 20.793 1.00 60.92 109 VAL B N 1
ATOM 825 C CA . VAL A 1 109 ? -25.601 7.019 21.316 1.00 67.21 109 VAL B CA 1
ATOM 826 C C . VAL A 1 109 ? -26.034 5.547 21.390 1.00 67.12 109 VAL B C 1
ATOM 827 O O . VAL A 1 109 ? -25.252 4.611 21.118 1.00 69.51 109 VAL B O 1
ATOM 831 N N . ILE A 1 110 ? -27.288 5.356 21.773 1.00 65.04 110 ILE B N 1
ATOM 832 C CA . ILE A 1 110 ? -27.846 4.026 21.943 1.00 72.50 110 ILE B CA 1
ATOM 833 C C . ILE A 1 110 ? -27.630 3.261 20.652 1.00 77.53 110 ILE B C 1
ATOM 834 O O . ILE A 1 110 ? -27.443 2.040 20.639 1.00 83.17 110 ILE B O 1
ATOM 839 N N . GLU A 1 111 ? -27.637 4.009 19.558 1.00 73.17 111 GLU B N 1
ATOM 840 C CA . GLU A 1 111 ? -27.499 3.411 18.251 1.00 68.36 111 GLU B CA 1
ATOM 841 C C . GLU A 1 111 ? -26.063 2.979 18.002 1.00 72.43 111 GLU B C 1
ATOM 842 O O . GLU A 1 111 ? -25.845 1.976 17.360 1.00 71.21 111 GLU B O 1
ATOM 848 N N . HIS A 1 112 ? -25.081 3.722 18.504 1.00 75.36 112 HIS B N 1
ATOM 849 C CA . HIS A 1 112 ? -23.690 3.316 18.300 1.00 72.48 112 HIS B CA 1
ATOM 850 C C . HIS A 1 112 ? -23.408 2.068 19.114 1.00 67.65 112 HIS B C 1
ATOM 851 O O . HIS A 1 112 ? -22.625 1.194 18.704 1.00 73.16 112 HIS B O 1
ATOM 858 N N . PHE A 1 113 ? -24.089 1.969 20.252 1.00 60.22 113 PHE B N 1
ATOM 859 C CA . PHE A 1 113 ? -24.046 0.738 21.026 1.00 58.28 113 PHE B CA 1
ATOM 860 C C . PHE A 1 113 ? -24.604 -0.406 20.213 1.00 64.70 113 PHE B C 1
ATOM 861 O O . PHE A 1 113 ? -23.933 -1.414 20.020 1.00 59.55 113 PHE B O 1
ATOM 869 N N . LYS A 1 114 ? -25.834 -0.234 19.732 1.00 76.87 114 LYS B N 1
ATOM 870 C CA . LYS A 1 114 ? -26.501 -1.253 18.926 1.00 77.95 114 LYS B CA 1
ATOM 871 C C . LYS A 1 114 ? -25.651 -1.663 17.718 1.00 72.39 114 LYS B C 1
ATOM 872 O O . LYS A 1 114 ? -25.341 -2.832 17.574 1.00 70.39 114 LYS B O 1
ATOM 878 N N . ASP A 1 115 ? -25.284 -0.699 16.868 1.00 70.77 115 ASP B N 1
ATOM 879 C CA . ASP A 1 115 ? -24.336 -0.879 15.756 1.00 78.25 115 ASP B CA 1
ATOM 880 C C . ASP A 1 115 ? -23.162 -1.771 16.155 1.00 89.24 115 ASP B C 1
ATOM 881 O O . ASP A 1 115 ? -22.867 -2.760 15.469 1.00 91.34 115 ASP B O 1
ATOM 886 N N . THR A 1 116 ? -22.492 -1.407 17.255 1.00 90.98 116 THR B N 1
ATOM 887 C CA . THR A 1 116 ? -21.384 -2.201 17.798 1.00 92.02 116 THR B CA 1
ATOM 888 C C . THR A 1 116 ? -21.795 -3.662 18.075 1.00 96.45 116 THR B C 1
ATOM 889 O O . THR A 1 116 ? -21.262 -4.605 17.466 1.00 102.65 116 THR B O 1
ATOM 892 N N . VAL A 1 117 ? -22.752 -3.837 18.983 1.00 88.71 117 VAL B N 1
ATOM 893 C CA . VAL A 1 117 ? -23.227 -5.156 19.393 1.00 83.96 117 VAL B CA 1
ATOM 894 C C . VAL A 1 117 ? -23.599 -6.041 18.215 1.00 91.10 117 VAL B C 1
ATOM 895 O O . VAL A 1 117 ? -23.252 -7.224 18.185 1.00 88.66 117 VAL B O 1
ATOM 899 N N . GLU A 1 118 ? -24.349 -5.462 17.278 1.00 94.50 118 GLU B N 1
ATOM 900 C CA . GLU A 1 118 ? -24.843 -6.152 16.094 1.00 95.36 118 GLU B CA 1
ATOM 901 C C . GLU A 1 118 ? -23.664 -6.618 15.286 1.00 93.33 118 GLU B C 1
ATOM 902 O O . GLU A 1 118 ? -23.512 -7.814 15.018 1.00 82.73 118 GLU B O 1
ATOM 908 N N . ALA A 1 119 ? -22.834 -5.649 14.903 1.00 101.08 119 ALA B N 1
ATOM 909 C CA . ALA A 1 119 ? -21.619 -5.909 14.138 1.00 102.30 119 ALA B CA 1
ATOM 910 C C . ALA A 1 119 ? -20.806 -7.081 14.694 1.00 95.78 119 ALA B C 1
ATOM 911 O O . ALA A 1 119 ? -20.361 -7.942 13.938 1.00 97.24 119 ALA B O 1
ATOM 913 N N . HIS A 1 120 ? -20.610 -7.124 16.008 1.00 94.25 120 HIS B N 1
ATOM 914 C CA . HIS A 1 120 ? -19.811 -8.212 16.590 1.00 96.35 120 HIS B CA 1
ATOM 915 C C . HIS A 1 120 ? -20.603 -9.500 16.863 1.00 95.40 120 HIS B C 1
ATOM 916 O O . HIS A 1 120 ? -20.275 -10.267 17.781 1.00 83.91 120 HIS B O 1
ATOM 923 N N . GLY A 1 121 ? -21.633 -9.734 16.048 1.00 100.18 121 GLY B N 1
ATOM 924 C CA . GLY A 1 121 ? -22.448 -10.934 16.155 1.00 105.29 121 GLY B CA 1
ATOM 925 C C . GLY A 1 121 ? -23.558 -10.896 17.195 1.00 105.81 121 GLY B C 1
ATOM 926 O O . GLY A 1 121 ? -24.730 -10.804 16.836 1.00 103.73 121 GLY B O 1
ATOM 927 N N . VAL A 1 122 ? -23.181 -10.964 18.474 1.00 106.07 122 VAL B N 1
ATOM 928 C CA . VAL A 1 122 ? -24.117 -11.098 19.605 1.00 111.21 122 VAL B CA 1
ATOM 929 C C . VAL A 1 122 ? -25.505 -10.458 19.456 1.00 115.55 122 VAL B C 1
ATOM 930 O O . VAL A 1 122 ? -25.637 -9.286 19.094 1.00 120.53 122 VAL B O 1
ATOM 934 N N . ARG A 1 123 ? -26.531 -11.237 19.789 1.00 101.57 123 ARG B N 1
ATOM 935 C CA . ARG A 1 123 ? -27.914 -10.824 19.615 1.00 88.80 123 ARG B CA 1
ATOM 936 C C . ARG A 1 123 ? -28.608 -10.605 20.962 1.00 85.07 123 ARG B C 1
ATOM 937 O O . ARG A 1 123 ? -28.809 -11.547 21.748 1.00 71.00 123 ARG B O 1
ATOM 945 N N . TRP A 1 124 ? -28.974 -9.351 21.217 1.00 84.78 124 TRP B N 1
ATOM 946 C CA . TRP A 1 124 ? -29.598 -8.961 22.475 1.00 85.97 124 TRP B CA 1
ATOM 947 C C . TRP A 1 124 ? -30.904 -8.238 22.215 1.00 82.21 124 TRP B C 1
ATOM 948 O O . TRP A 1 124 ? -31.016 -7.468 21.259 1.00 73.32 124 TRP B O 1
ATOM 959 N N . SER A 1 125 ? -31.885 -8.472 23.079 1.00 80.47 125 SER B N 1
ATOM 960 C CA . SER A 1 125 ? -33.133 -7.739 23.000 1.00 78.01 125 SER B CA 1
ATOM 961 C C . SER A 1 125 ? -32.834 -6.272 23.261 1.00 84.48 125 SER B C 1
ATOM 962 O O . SER A 1 125 ? -32.143 -5.940 24.225 1.00 100.05 125 SER B O 1
ATOM 965 N N . HIS A 1 126 ? -33.345 -5.396 22.406 1.00 70.38 126 HIS B N 1
ATOM 966 C CA . HIS A 1 126 ? -33.164 -3.955 22.581 1.00 72.08 126 HIS B CA 1
ATOM 967 C C . HIS A 1 126 ? -33.219 -3.460 24.035 1.00 66.97 126 HIS B C 1
ATOM 968 O O . HIS A 1 126 ? -32.449 -2.585 24.436 1.00 68.89 126 HIS B O 1
ATOM 975 N N . SER A 1 127 ? -34.133 -4.010 24.823 1.00 70.62 127 SER B N 1
ATOM 976 C CA . SER A 1 127 ? -34.261 -3.597 26.216 1.00 78.88 127 SER B CA 1
ATOM 977 C C . SER A 1 127 ? -33.078 -4.119 27.048 1.00 78.35 127 SER B C 1
ATOM 978 O O . SER A 1 127 ? -32.518 -3.396 27.876 1.00 83.29 127 SER B O 1
ATOM 981 N N . GLU A 1 128 ? -32.699 -5.371 26.813 1.00 73.92 128 GLU B N 1
ATOM 982 C CA . GLU A 1 128 ? -31.514 -5.970 27.426 1.00 86.99 128 GLU B CA 1
ATOM 983 C C . GLU A 1 128 ? -30.258 -5.121 27.162 1.00 82.24 128 GLU B C 1
ATOM 984 O O . GLU A 1 128 ? -29.525 -4.759 28.098 1.00 73.33 128 GLU B O 1
ATOM 990 N N . LEU A 1 129 ? -30.022 -4.830 25.879 1.00 76.05 129 LEU B N 1
ATOM 991 C CA . LEU A 1 129 ? -29.010 -3.866 25.424 1.00 75.72 129 LEU B CA 1
ATOM 992 C C . LEU A 1 129 ? -29.044 -2.549 26.212 1.00 73.04 129 LEU B C 1
ATOM 993 O O . LEU A 1 129 ? -28.003 -2.041 26.651 1.00 71.28 129 LEU B O 1
ATOM 998 N N . ILE A 1 130 ? -30.236 -1.982 26.375 1.00 66.61 130 ILE B N 1
ATOM 999 C CA . ILE A 1 130 ? -30.366 -0.813 27.239 1.00 70.67 130 ILE B CA 1
ATOM 1000 C C . ILE A 1 130 ? -29.833 -1.096 28.658 1.00 71.13 130 ILE B C 1
ATOM 1001 O O . ILE A 1 130 ? -29.122 -0.266 29.231 1.00 67.40 130 ILE B O 1
ATOM 1006 N N . GLU A 1 131 ? -30.169 -2.264 29.211 1.00 65.29 131 GLU B N 1
ATOM 1007 C CA . GLU A 1 131 ? -29.653 -2.670 30.511 1.00 72.81 131 GLU B CA 1
ATOM 1008 C C . GLU A 1 131 ? -28.138 -2.573 30.523 1.00 76.13 131 GLU B C 1
ATOM 1009 O O . GLU A 1 131 ? -27.554 -1.724 31.209 1.00 72.51 131 GLU B O 1
ATOM 1015 N N . LYS A 1 132 ? -27.519 -3.472 29.759 1.00 75.89 132 LYS B N 1
ATOM 1016 C CA . LYS A 1 132 ? -26.070 -3.661 29.753 1.00 78.69 132 LYS B CA 1
ATOM 1017 C C . LYS A 1 132 ? -25.336 -2.347 29.531 1.00 65.10 132 LYS B C 1
ATOM 1018 O O . LYS A 1 132 ? -24.414 -1.979 30.288 1.00 60.33 132 LYS B O 1
ATOM 1024 N N . ALA A 1 133 ? -25.749 -1.655 28.471 1.00 57.42 133 ALA B N 1
ATOM 1025 C CA . ALA A 1 133 ? -25.229 -0.329 28.145 1.00 51.76 133 ALA B CA 1
ATOM 1026 C C . ALA A 1 133 ? -25.300 0.622 29.335 1.00 47.12 133 ALA B C 1
ATOM 1027 O O . ALA A 1 133 ? -24.305 1.209 29.703 1.00 51.97 133 ALA B O 1
ATOM 1029 N N . SER A 1 134 ? -26.475 0.755 29.940 1.00 58.20 134 SER B N 1
ATOM 1030 C CA . SER A 1 134 ? -26.646 1.589 31.125 1.00 61.37 134 SER B CA 1
ATOM 1031 C C . SER A 1 134 ? -25.671 1.213 32.224 1.00 68.44 134 SER B C 1
ATOM 1032 O O . SER A 1 134 ? -25.075 2.074 32.867 1.00 70.14 134 SER B O 1
ATOM 1035 N N . GLU A 1 135 ? -25.528 -0.088 32.432 1.00 60.67 135 GLU B N 1
ATOM 1036 C CA . GLU A 1 135 ? -24.626 -0.627 33.429 1.00 59.16 135 GLU B CA 1
ATOM 1037 C C . GLU A 1 135 ? -23.173 -0.145 33.231 1.00 63.29 135 GLU B C 1
ATOM 1038 O O . GLU A 1 135 ? -22.545 0.377 34.171 1.00 62.46 135 GLU B O 1
ATOM 1044 N N . LYS A 1 136 ? -22.640 -0.292 32.016 1.00 72.22 136 LYS B N 1
ATOM 1045 C CA . LYS A 1 136 ? -21.270 0.194 31.758 1.00 66.54 136 LYS B CA 1
ATOM 1046 C C . LYS A 1 136 ? -21.198 1.721 31.735 1.00 65.00 136 LYS B C 1
ATOM 1047 O O . LYS A 1 136 ? -20.174 2.310 32.078 1.00 61.24 136 LYS B O 1
ATOM 1053 N N . LEU A 1 137 ? -22.287 2.364 31.337 1.00 58.36 137 LEU B N 1
ATOM 1054 C CA . LEU A 1 137 ? -22.335 3.815 31.367 1.00 64.18 137 LEU B CA 1
ATOM 1055 C C . LEU A 1 137 ? -22.166 4.271 32.798 1.00 65.07 137 LEU B C 1
ATOM 1056 O O . LEU A 1 137 ? -21.497 5.266 33.070 1.00 67.47 137 LEU B O 1
ATOM 1061 N N . ARG A 1 138 ? -22.766 3.523 33.715 1.00 65.61 138 ARG B N 1
ATOM 1062 C CA . ARG A 1 138 ? -22.598 3.792 35.131 1.00 61.60 138 ARG B CA 1
ATOM 1063 C C . ARG A 1 138 ? -21.156 3.567 35.530 1.00 63.58 138 ARG B C 1
ATOM 1064 O O . ARG A 1 138 ? -20.547 4.462 36.097 1.00 66.52 138 ARG B O 1
ATOM 1072 N N . MET A 1 139 ? -20.593 2.398 35.212 1.00 67.52 139 MET B N 1
ATOM 1073 C CA . MET A 1 139 ? -19.155 2.175 35.477 1.00 62.34 139 MET B CA 1
ATOM 1074 C C . MET A 1 139 ? -18.272 3.375 35.135 1.00 67.28 139 MET B C 1
ATOM 1075 O O . MET A 1 139 ? -17.249 3.592 35.772 1.00 76.06 139 MET B O 1
ATOM 1080 N N . VAL A 1 140 ? -18.659 4.139 34.121 1.00 62.93 140 VAL B N 1
ATOM 1081 C CA . VAL A 1 140 ? -17.849 5.254 33.646 1.00 49.58 140 VAL B CA 1
ATOM 1082 C C . VAL A 1 140 ? -18.372 6.575 34.211 1.00 56.09 140 VAL B C 1
ATOM 1083 O O . VAL A 1 140 ? -17.928 7.659 33.820 1.00 63.39 140 VAL B O 1
ATOM 1087 N N . ARG A 1 141 ? -19.331 6.473 35.132 1.00 59.92 141 ARG B N 1
ATOM 1088 C CA . ARG A 1 141 ? -19.853 7.633 35.865 1.00 63.67 141 ARG B CA 1
ATOM 1089 C C . ARG A 1 141 ? -20.653 8.564 34.970 1.00 68.24 141 ARG B C 1
ATOM 1090 O O . ARG A 1 141 ? -20.466 9.778 35.027 1.00 71.51 141 ARG B O 1
ATOM 1098 N N . LEU A 1 142 ? -21.535 7.993 34.150 1.00 67.57 142 LEU B N 1
ATOM 1099 C CA . LEU A 1 142 ? -22.371 8.757 33.225 1.00 63.19 142 LEU B CA 1
ATOM 1100 C C . LEU A 1 142 ? -23.847 8.542 33.548 1.00 66.25 142 LEU B C 1
ATOM 1101 O O . LEU A 1 142 ? -24.214 7.534 34.164 1.00 64.94 142 LEU B O 1
ATOM 1106 N N . ASN A 1 143 ? -24.698 9.473 33.126 1.00 65.59 143 ASN B N 1
ATOM 1107 C CA . ASN A 1 143 ? -26.145 9.267 33.236 1.00 69.43 143 ASN B CA 1
ATOM 1108 C C . ASN A 1 143 ? -26.718 8.393 32.104 1.00 67.67 143 ASN B C 1
ATOM 1109 O O . ASN A 1 143 ? -26.976 8.900 31.011 1.00 66.31 143 ASN B O 1
ATOM 1114 N N . PRO A 1 144 ? -26.932 7.084 32.359 1.00 62.11 144 PRO B N 1
ATOM 1115 C CA . PRO A 1 144 ? -27.291 6.189 31.245 1.00 60.47 144 PRO B CA 1
ATOM 1116 C C . PRO A 1 144 ? -28.463 6.713 30.423 1.00 82.39 144 PRO B C 1
ATOM 1117 O O . PRO A 1 144 ? -28.426 6.713 29.178 1.00 81.18 144 PRO B O 1
ATOM 1121 N N . GLU A 1 145 ? -29.493 7.170 31.128 1.00 96.38 145 GLU B N 1
ATOM 1122 C CA . GLU A 1 145 ? -30.680 7.690 30.475 1.00 94.81 145 GLU B CA 1
ATOM 1123 C C . GLU A 1 145 ? -30.306 8.843 29.549 1.00 79.53 145 GLU B C 1
ATOM 1124 O O . GLU A 1 145 ? -30.404 8.729 28.330 1.00 73.25 145 GLU B O 1
ATOM 1130 N N . ALA A 1 146 ? -29.855 9.949 30.128 1.00 76.29 146 ALA B N 1
ATOM 1131 C CA . ALA A 1 146 ? -29.575 11.147 29.342 1.00 79.62 146 ALA B CA 1
ATOM 1132 C C . ALA A 1 146 ? -28.641 10.862 28.171 1.00 81.91 146 ALA B C 1
ATOM 1133 O O . ALA A 1 146 ? -28.841 11.360 27.064 1.00 89.59 146 ALA B O 1
ATOM 1135 N N . VAL A 1 147 ? -27.624 10.050 28.423 1.00 71.63 147 VAL B N 1
ATOM 1136 C CA . VAL A 1 147 ? -26.565 9.854 27.454 1.00 68.01 147 VAL B CA 1
ATOM 1137 C C . VAL A 1 147 ? -27.040 9.012 26.269 1.00 66.49 147 VAL B C 1
ATOM 1138 O O . VAL A 1 147 ? -26.901 9.419 25.107 1.00 58.11 147 VAL B O 1
ATOM 1142 N N . LEU A 1 148 ? -27.610 7.845 26.558 1.00 67.10 148 LEU B N 1
ATOM 1143 C CA . LEU A 1 148 ? -27.996 6.929 25.489 1.00 63.14 148 LEU B CA 1
ATOM 1144 C C . LEU A 1 148 ? -28.919 7.627 24.503 1.00 72.27 148 LEU B C 1
ATOM 1145 O O . LEU A 1 148 ? -28.960 7.296 23.314 1.00 74.57 148 LEU B O 1
ATOM 1150 N N . ASN A 1 149 ? -29.657 8.603 25.017 1.00 70.64 149 ASN B N 1
ATOM 1151 C CA . ASN A 1 149 ? -30.734 9.219 24.274 1.00 68.63 149 ASN B CA 1
ATOM 1152 C C . ASN A 1 149 ? -30.333 10.574 23.719 1.00 74.00 149 ASN B C 1
ATOM 1153 O O . ASN A 1 149 ? -31.177 11.339 23.253 1.00 88.45 149 ASN B O 1
ATOM 1158 N N . SER A 1 150 ? -29.038 10.861 23.742 1.00 65.45 150 SER B N 1
ATOM 1159 C CA . 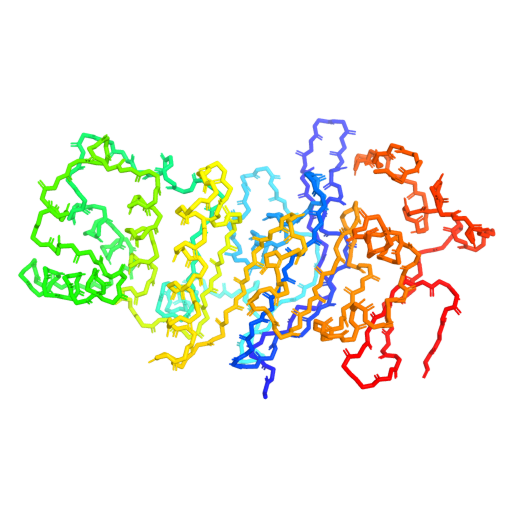SER A 1 150 ? -28.549 12.108 23.166 1.00 69.97 150 SER B CA 1
ATOM 1160 C C . SER A 1 150 ? -27.676 11.849 21.943 1.00 68.07 150 SER B C 1
ATOM 1161 O O . SER A 1 150 ? -27.309 10.705 21.655 1.00 69.03 150 SER B O 1
ATOM 1164 N N . TYR A 1 151 ? -27.363 12.916 21.215 1.00 70.05 151 TYR B N 1
ATOM 1165 C CA . TYR A 1 151 ? -26.539 12.811 20.013 1.00 76.57 151 TYR B CA 1
ATOM 1166 C C . TYR A 1 151 ? -25.115 13.237 20.322 1.00 85.92 151 TYR B C 1
ATOM 1167 O O . TYR A 1 151 ? -24.898 14.163 21.114 1.00 81.09 151 TYR B O 1
ATOM 1176 N N . PRO A 1 152 ? -24.140 12.553 19.698 1.00 87.09 152 PRO B N 1
ATOM 1177 C CA . PRO A 1 152 ? -22.708 12.776 19.901 1.00 81.00 152 PRO B CA 1
ATOM 1178 C C . PRO A 1 152 ? -22.390 14.252 20.075 1.00 87.51 152 PRO B C 1
ATOM 1179 O O . PRO A 1 152 ? -21.804 14.659 21.079 1.00 81.69 152 PRO B O 1
ATOM 1183 N N . LEU A 1 153 ? -22.807 15.050 19.103 1.00 98.49 153 LEU B N 1
ATOM 1184 C CA . LEU A 1 153 ? -22.553 16.483 19.124 1.00 97.50 153 LEU B CA 1
ATOM 1185 C C . LEU A 1 153 ? -22.919 17.174 20.444 1.00 91.88 153 LEU B C 1
ATOM 1186 O O . LEU A 1 153 ? -22.377 18.232 20.756 1.00 89.89 153 LEU B O 1
ATOM 1191 N N . GLN A 1 154 ? -23.818 16.571 21.219 1.00 88.77 154 GLN B N 1
ATOM 1192 C CA . GLN A 1 154 ? -24.269 17.167 22.476 1.00 82.93 154 GLN B CA 1
ATOM 1193 C C . GLN A 1 154 ? -23.378 16.787 23.643 1.00 89.18 154 GLN B C 1
ATOM 1194 O O . GLN A 1 154 ? -23.667 17.145 24.781 1.00 92.43 154 GLN B O 1
ATOM 1200 N N . LEU A 1 155 ? -22.304 16.053 23.371 1.00 83.78 155 LEU B N 1
ATOM 1201 C CA . LEU A 1 155 ? -21.424 15.594 24.434 1.00 76.43 155 LEU B CA 1
ATOM 1202 C C . LEU A 1 155 ? -20.068 16.273 24.377 1.00 85.52 155 LEU B C 1
ATOM 1203 O O . LEU A 1 155 ? -19.537 16.540 23.288 1.00 96.35 155 LEU B O 1
ATOM 1208 N N . SER A 1 156 ? -19.499 16.523 25.553 1.00 77.85 156 SER B N 1
ATOM 1209 C CA . SER A 1 156 ? -18.138 17.028 25.650 1.00 80.64 156 SER B CA 1
ATOM 1210 C C . SER A 1 156 ? -17.145 15.935 25.255 1.00 79.66 156 SER B C 1
ATOM 1211 O O . SER A 1 156 ? -17.484 14.746 25.257 1.00 74.66 156 SER B O 1
ATOM 1214 N N . GLY A 1 157 ? -15.926 16.338 24.907 1.00 73.00 157 GLY B N 1
ATOM 1215 C CA . GLY A 1 157 ? -14.881 15.381 24.589 1.00 75.26 157 GLY B CA 1
ATOM 1216 C C . GLY A 1 157 ? -14.647 14.392 25.722 1.00 82.38 157 GLY B C 1
ATOM 1217 O O . GLY A 1 157 ? -14.417 13.201 25.479 1.00 90.84 157 GLY B O 1
ATOM 1218 N N . GLY A 1 158 ? -14.708 14.884 26.960 1.00 72.70 158 GLY B N 1
ATOM 1219 C CA . GLY A 1 158 ? -14.621 14.023 28.127 1.00 69.99 158 GLY B CA 1
ATOM 1220 C C . GLY A 1 158 ? -15.714 12.969 28.118 1.00 68.81 158 GLY B C 1
ATOM 1221 O O . GLY A 1 158 ? -15.465 11.773 28.324 1.00 59.59 158 GLY B O 1
ATOM 1222 N N . MET A 1 159 ? -16.937 13.420 27.859 1.00 71.08 159 MET B N 1
ATOM 1223 C CA . MET A 1 159 ? -18.090 12.531 27.798 1.00 63.68 159 MET B CA 1
ATOM 1224 C C . MET A 1 159 ? -18.032 11.581 26.609 1.00 60.47 159 MET B C 1
ATOM 1225 O O . MET A 1 159 ? -18.293 10.392 26.761 1.00 61.60 159 MET B O 1
ATOM 1230 N N . LYS A 1 160 ? -17.695 12.096 25.430 1.00 55.14 160 LYS B N 1
ATOM 1231 C CA . LYS A 1 160 ? -17.488 11.230 24.272 1.00 67.97 160 LYS B CA 1
ATOM 1232 C C . LYS A 1 160 ? -16.523 10.083 24.612 1.00 67.79 160 LYS B C 1
ATOM 1233 O O . LYS A 1 160 ? -16.790 8.919 24.313 1.00 56.37 160 LYS B O 1
ATOM 1239 N N . GLN A 1 161 ? -15.411 10.434 25.260 1.00 72.33 161 GLN B N 1
ATOM 1240 C CA . GLN A 1 161 ? -14.403 9.475 25.726 1.00 61.63 161 GLN B CA 1
ATOM 1241 C C . GLN A 1 161 ? -14.954 8.425 26.703 1.00 57.71 161 GLN B C 1
ATOM 1242 O O . GLN A 1 161 ? -14.778 7.205 26.532 1.00 52.20 161 GLN B O 1
ATOM 1248 N N . ARG A 1 162 ? -15.621 8.907 27.741 1.00 53.67 162 ARG B N 1
ATOM 1249 C CA . ARG A 1 162 ? -16.361 8.007 28.614 1.00 53.38 162 ARG B CA 1
ATOM 1250 C C . ARG A 1 162 ? -17.267 7.021 27.829 1.00 52.55 162 ARG B C 1
ATOM 1251 O O . ARG A 1 162 ? -17.201 5.795 28.037 1.00 53.15 162 ARG B O 1
ATOM 1259 N N . VAL A 1 163 ? -18.088 7.547 26.916 1.00 38.09 163 VAL B N 1
ATOM 1260 C CA . VAL A 1 163 ? -18.931 6.698 26.077 1.00 39.45 163 VAL B CA 1
ATOM 1261 C C . VAL A 1 163 ? -18.113 5.630 25.336 1.00 46.77 163 VAL B C 1
ATOM 1262 O O . VAL A 1 163 ? -18.460 4.437 25.356 1.00 34.85 163 VAL B O 1
ATOM 1266 N N . LEU A 1 164 ? -17.035 6.067 24.681 1.00 37.60 164 LEU B N 1
ATOM 1267 C CA . LEU A 1 164 ? -16.207 5.166 23.903 1.00 39.12 164 LEU B CA 1
ATOM 1268 C C . LEU A 1 164 ? -15.691 4.003 24.762 1.00 54.10 164 LEU B C 1
ATOM 1269 O O . LEU A 1 164 ? -15.694 2.817 24.331 1.00 53.84 164 LEU B O 1
ATOM 1274 N N . ILE A 1 165 ? -15.256 4.336 25.982 1.00 44.35 165 ILE B N 1
ATOM 1275 C CA . ILE A 1 165 ? -14.762 3.297 26.880 1.00 48.45 165 ILE B CA 1
ATOM 1276 C C . ILE A 1 165 ? -15.871 2.335 27.281 1.00 53.56 165 ILE B C 1
ATOM 1277 O O . ILE A 1 165 ? -15.693 1.108 27.202 1.00 46.41 165 ILE B O 1
ATOM 1282 N N . ALA A 1 166 ? -17.008 2.891 27.710 1.00 48.93 166 ALA B N 1
ATOM 1283 C CA . ALA A 1 166 ? -18.164 2.069 28.059 1.00 42.22 166 ALA B CA 1
ATOM 1284 C C . ALA A 1 166 ? -18.464 1.074 26.929 1.00 46.65 166 ALA B C 1
ATOM 1285 O O . ALA A 1 166 ? -18.625 -0.143 27.146 1.00 49.16 166 ALA B O 1
ATOM 1287 N N . LEU A 1 167 ? -18.502 1.610 25.713 1.00 38.37 167 LEU B N 1
ATOM 1288 C CA . LEU A 1 167 ? -18.647 0.816 24.512 1.00 39.31 167 LEU B CA 1
ATOM 1289 C C . LEU A 1 167 ? -17.668 -0.347 24.462 1.00 50.12 167 LEU B C 1
ATOM 1290 O O . LEU A 1 167 ? -18.083 -1.497 24.257 1.00 44.15 167 LEU B O 1
ATOM 1295 N N . ALA A 1 168 ? -16.376 -0.061 24.657 1.00 50.21 168 ALA B N 1
ATOM 1296 C CA . ALA A 1 168 ? -15.381 -1.141 24.698 1.00 40.19 168 ALA B CA 1
ATOM 1297 C C . ALA A 1 168 ? -15.660 -2.202 25.783 1.00 49.41 168 ALA B C 1
ATOM 1298 O O . ALA A 1 168 ? -15.580 -3.421 25.531 1.00 55.07 168 ALA B O 1
ATOM 1300 N N . LEU A 1 169 ? -16.015 -1.739 26.978 1.00 42.95 169 LEU B N 1
ATOM 1301 C CA . LEU A 1 169 ? -16.290 -2.648 28.092 1.00 53.16 169 LEU B CA 1
ATOM 1302 C C . LEU A 1 169 ? -17.521 -3.526 27.913 1.00 62.11 169 LEU B C 1
ATOM 1303 O O . LEU A 1 169 ? -17.619 -4.587 28.549 1.00 54.09 169 LEU B O 1
ATOM 1308 N N . LEU A 1 170 ? -18.442 -3.084 27.052 1.00 52.85 170 LEU B N 1
ATOM 1309 C CA . LEU A 1 170 ? -19.731 -3.752 26.851 1.00 55.34 170 LEU B CA 1
ATOM 1310 C C . LEU A 1 170 ? -19.768 -5.275 27.008 1.00 60.73 170 LEU B C 1
ATOM 1311 O O . LEU A 1 170 ? -20.690 -5.815 27.623 1.00 73.75 170 LEU B O 1
ATOM 1316 N N . LEU A 1 171 ? -18.786 -5.969 26.449 1.00 56.17 171 LEU B N 1
ATOM 1317 C CA . LEU A 1 171 ? -18.818 -7.430 26.443 1.00 57.50 171 LEU B CA 1
ATOM 1318 C C . LEU A 1 171 ? -17.827 -8.044 27.418 1.00 51.47 171 LEU B C 1
ATOM 1319 O O . LEU A 1 171 ? -17.399 -9.196 27.245 1.00 51.36 171 LEU B O 1
ATOM 1324 N N . ASP A 1 172 ? -17.456 -7.267 28.434 1.00 52.77 172 ASP B N 1
ATOM 1325 C CA . ASP A 1 172 ? -16.510 -7.725 29.455 1.00 60.37 172 ASP B CA 1
ATOM 1326 C C . ASP A 1 172 ? -15.276 -8.344 28.801 1.00 63.19 172 ASP B C 1
ATOM 1327 O O . ASP A 1 172 ? -15.145 -9.567 28.697 1.00 72.60 172 ASP B O 1
ATOM 1332 N N . P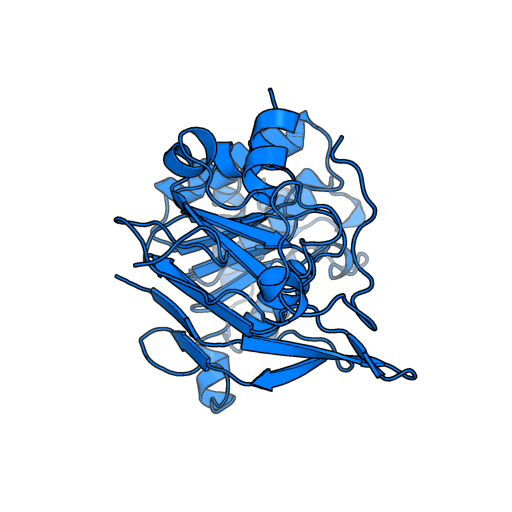RO A 1 173 ? -14.389 -7.485 28.308 1.00 55.10 173 PRO B N 1
ATOM 1333 C CA . PRO A 1 173 ? -13.140 -7.901 27.677 1.00 53.62 173 PRO B CA 1
ATOM 1334 C C . PRO A 1 173 ? -12.140 -8.253 28.746 1.00 60.41 173 PRO B C 1
ATOM 1335 O O . PRO A 1 173 ? -12.364 -7.892 29.891 1.00 72.17 173 PRO B O 1
ATOM 1339 N N . VAL A 1 174 ? -11.060 -8.934 28.381 1.00 60.93 174 VAL B N 1
ATOM 1340 C CA . VAL A 1 174 ? -10.013 -9.284 29.330 1.00 59.63 174 VAL B CA 1
ATOM 1341 C C . VAL A 1 174 ? -8.812 -8.358 29.109 1.00 66.52 174 VAL B C 1
ATOM 1342 O O . VAL A 1 174 ? -8.027 -8.104 30.033 1.00 73.49 174 VAL B O 1
ATOM 1346 N N . VAL A 1 175 ? -8.673 -7.862 27.878 1.00 54.94 175 VAL B N 1
ATOM 1347 C CA . VAL A 1 175 ? -7.702 -6.818 27.558 1.00 51.96 175 VAL B CA 1
ATOM 1348 C C . VAL A 1 175 ? -8.408 -5.592 27.001 1.00 59.44 175 VAL B C 1
ATOM 1349 O O . VAL A 1 175 ? -9.292 -5.709 26.141 1.00 57.78 175 VAL B O 1
ATOM 1353 N N . LEU A 1 176 ? -8.008 -4.417 27.479 1.00 55.49 176 LEU B N 1
ATOM 1354 C CA . LEU A 1 176 ? -8.555 -3.169 26.967 1.00 54.51 176 LEU B CA 1
ATOM 1355 C C . LEU A 1 176 ? -7.441 -2.291 26.408 1.00 57.84 176 LEU B C 1
ATOM 1356 O O . LEU A 1 176 ? -6.502 -1.945 27.121 1.00 51.00 176 LEU B O 1
ATOM 1361 N N . ILE A 1 177 ? -7.548 -1.912 25.139 1.00 56.68 177 ILE B N 1
ATOM 1362 C CA . ILE A 1 177 ? -6.481 -1.142 24.526 1.00 50.52 177 ILE B CA 1
ATOM 1363 C C . ILE A 1 177 ? -6.925 0.238 24.111 1.00 55.61 177 ILE B C 1
ATOM 1364 O O . ILE A 1 177 ? -7.924 0.376 23.408 1.00 59.11 177 ILE B O 1
ATOM 1369 N N . LEU A 1 178 ? -6.178 1.254 24.553 1.00 54.89 178 LEU B N 1
ATOM 1370 C CA . LEU A 1 178 ? -6.559 2.655 24.340 1.00 56.79 178 LEU B CA 1
ATOM 1371 C C . LEU A 1 178 ? -5.462 3.493 23.708 1.00 58.19 178 LEU B C 1
ATOM 1372 O O . LEU A 1 178 ? -4.342 3.520 24.207 1.00 56.57 178 LEU B O 1
ATOM 1377 N N . ASP A 1 179 ? -5.808 4.204 22.636 1.00 54.65 179 ASP B N 1
ATOM 1378 C CA . ASP A 1 179 ? -4.851 5.016 21.891 1.00 57.19 179 ASP B CA 1
ATOM 1379 C C . ASP A 1 179 ? -5.094 6.516 22.064 1.00 69.13 179 ASP B C 1
ATOM 1380 O O . ASP A 1 179 ? -6.166 7.017 21.735 1.00 76.64 179 ASP B O 1
ATOM 1385 N N . GLU A 1 180 ? -4.077 7.222 22.562 1.00 83.14 180 GLU B N 1
ATOM 1386 C CA . GLU A 1 180 ? -4.151 8.659 22.855 1.00 86.72 180 GLU B CA 1
ATOM 1387 C C . GLU A 1 180 ? -5.495 9.014 23.480 1.00 91.35 180 GLU B C 1
ATOM 1388 O O . GLU A 1 180 ? -6.199 9.912 22.997 1.00 81.32 180 GLU B O 1
ATOM 1394 N N . PRO A 1 181 ? -5.846 8.309 24.575 1.00 108.22 181 PRO B N 1
ATOM 1395 C CA . PRO A 1 181 ? -7.204 8.322 25.140 1.00 116.38 181 PRO B CA 1
ATOM 1396 C C . PRO A 1 181 ? -7.608 9.699 25.656 1.00 123.57 181 PRO B C 1
ATOM 1397 O O . PRO A 1 181 ? -8.787 9.959 25.889 1.00 122.05 181 PRO B O 1
ATOM 1401 N N . THR A 1 182 ? -6.628 10.580 25.800 1.00 129.52 182 THR B N 1
ATOM 1402 C CA . THR A 1 182 ? -6.779 11.733 26.669 1.00 131.45 182 THR B CA 1
ATOM 1403 C C . THR A 1 182 ? -6.296 13.021 25.990 1.00 129.76 182 THR B C 1
ATOM 1404 O O . THR A 1 182 ? -6.406 14.114 26.550 1.00 129.65 182 THR B O 1
ATOM 1408 N N . SER A 1 183 ? -5.779 12.884 24.770 1.00 126.20 183 SER B N 1
ATOM 1409 C CA . SER A 1 183 ? -5.285 14.027 24.006 1.00 121.88 183 SER B CA 1
ATOM 1410 C C . SER A 1 183 ? -6.459 14.817 23.449 1.00 120.84 183 SER B C 1
ATOM 1411 O O . SER A 1 183 ? -7.568 14.288 23.340 1.00 126.38 183 SER B O 1
ATOM 1414 N N . ALA A 1 184 ? -6.219 16.074 23.083 1.00 109.94 184 ALA B N 1
ATOM 1415 C CA . ALA A 1 184 ? -7.301 16.928 22.616 1.00 98.68 184 ALA B CA 1
ATOM 1416 C C . ALA A 1 184 ? -8.372 16.881 23.692 1.00 97.26 184 ALA B C 1
ATOM 1417 O O . ALA A 1 184 ? -9.443 16.311 23.488 1.00 97.64 184 ALA B O 1
ATOM 1419 N N . LEU A 1 185 ? -8.066 17.468 24.847 1.00 99.35 185 LEU B N 1
ATOM 1420 C CA . LEU A 1 185 ? -8.856 17.259 26.060 1.00 98.36 185 LEU B CA 1
ATOM 1421 C C . LEU A 1 185 ? -8.255 18.087 27.184 1.00 85.77 185 LEU B C 1
ATOM 1422 O O . LEU A 1 185 ? -7.116 17.852 27.589 1.00 85.05 185 LEU B O 1
ATOM 1427 N N . ASP A 1 186 ? -9.014 19.055 27.688 1.00 83.21 186 ASP B N 1
ATOM 1428 C CA . ASP A 1 186 ? -8.461 20.022 28.628 1.00 94.77 186 ASP B CA 1
ATOM 1429 C C . ASP A 1 186 ? -7.743 19.332 29.780 1.00 102.28 186 ASP B C 1
ATOM 1430 O O . ASP A 1 186 ? -7.922 18.133 30.019 1.00 107.89 186 ASP B O 1
ATOM 1435 N N . VAL A 1 187 ? -6.913 20.092 30.478 1.00 101.60 187 VAL B N 1
ATOM 1436 C CA . VAL A 1 187 ? -6.167 19.557 31.604 1.00 105.86 187 VAL B CA 1
ATOM 1437 C C . VAL A 1 187 ? -7.109 18.765 32.533 1.00 102.53 187 VAL B C 1
ATOM 1438 O O . VAL A 1 187 ? -7.078 17.527 32.565 1.00 94.88 187 VAL B O 1
ATOM 1442 N N . LEU A 1 188 ? -7.973 19.490 33.240 1.00 100.60 188 LEU B N 1
ATOM 1443 C CA . LEU A 1 188 ? -8.854 18.919 34.256 1.00 91.38 188 LEU B CA 1
ATOM 1444 C C . LEU A 1 188 ? -9.543 17.608 33.850 1.00 95.34 188 LEU B C 1
ATOM 1445 O O . LEU A 1 188 ? -9.400 16.590 34.531 1.00 99.90 188 LEU B O 1
ATOM 1447 N N . THR A 1 189 ? -10.296 17.623 32.755 1.00 94.41 189 THR B N 1
ATOM 1448 C CA . THR A 1 189 ? -11.020 16.418 32.347 1.00 95.98 189 THR B CA 1
ATOM 1449 C C . THR A 1 189 ? -10.069 15.293 31.937 1.00 85.86 189 THR B C 1
ATOM 1450 O O . THR A 1 189 ? -10.394 14.116 32.068 1.00 78.94 189 THR B O 1
ATOM 1454 N N . GLN A 1 190 ? -8.893 15.659 31.447 1.00 77.33 190 GLN B N 1
ATOM 1455 C CA . GLN A 1 190 ? -7.851 14.680 31.205 1.00 77.92 190 GLN B CA 1
ATOM 1456 C C . GLN A 1 190 ? -7.518 13.971 32.541 1.00 73.55 190 GLN B C 1
ATOM 1457 O O . GLN A 1 190 ? -7.437 12.727 32.639 1.00 61.52 190 GLN B O 1
ATOM 1463 N N . ALA A 1 191 ? -7.354 14.782 33.578 1.00 66.44 191 ALA B N 1
ATOM 1464 C CA . ALA A 1 191 ? -7.193 14.272 34.934 1.00 65.59 191 ALA B CA 1
ATOM 1465 C C . ALA A 1 191 ? -8.343 13.344 35.378 1.00 71.29 191 ALA B C 1
ATOM 1466 O O . ALA A 1 191 ? -8.119 12.314 36.019 1.00 63.73 191 ALA B O 1
ATOM 1468 N N . HIS A 1 192 ? -9.578 13.709 35.050 1.00 78.57 192 HIS B N 1
ATOM 1469 C CA . HIS A 1 192 ? -10.709 12.872 35.436 1.00 80.01 192 HIS B CA 1
ATOM 1470 C C . HIS A 1 192 ? -10.730 11.561 34.666 1.00 71.14 192 HIS B C 1
ATOM 1471 O O . HIS A 1 192 ? -11.090 10.506 35.203 1.00 67.85 192 HIS B O 1
ATOM 1478 N N . ILE A 1 193 ? -10.343 11.617 33.401 1.00 58.36 193 ILE B N 1
ATOM 1479 C CA . ILE A 1 193 ? -10.294 10.387 32.645 1.00 65.55 193 ILE B CA 1
ATOM 1480 C C . ILE A 1 193 ? -9.275 9.486 33.323 1.00 64.26 193 ILE B C 1
ATOM 1481 O O . ILE A 1 193 ? -9.597 8.359 33.684 1.00 56.48 193 ILE B O 1
ATOM 1486 N N . ILE A 1 194 ? -8.066 9.998 33.542 1.00 57.08 194 ILE B N 1
ATOM 1487 C CA . ILE A 1 194 ? -7.056 9.192 34.206 1.00 55.72 194 ILE B CA 1
ATOM 1488 C C . ILE A 1 194 ? -7.606 8.590 35.508 1.00 56.37 194 ILE B C 1
ATOM 1489 O O . ILE A 1 194 ? -7.426 7.388 35.775 1.00 58.06 194 ILE B O 1
ATOM 1494 N N . GLN A 1 195 ? -8.272 9.409 36.322 1.00 49.45 195 GLN B N 1
ATOM 1495 C CA . GLN A 1 195 ? -8.803 8.893 37.585 1.00 51.11 195 GLN B CA 1
ATOM 1496 C C . GLN A 1 195 ? -9.679 7.683 37.311 1.00 56.15 195 GLN B C 1
ATOM 1497 O O . GLN A 1 195 ? -9.467 6.587 37.862 1.00 37.96 195 GLN B O 1
ATOM 1503 N N . LEU A 1 196 ? -10.665 7.910 36.446 1.00 59.42 196 LEU B N 1
ATOM 1504 C CA . LEU A 1 196 ? -11.571 6.874 36.000 1.00 57.87 196 LEU B CA 1
ATOM 1505 C C . LEU A 1 196 ? -10.837 5.581 35.576 1.00 60.58 196 LEU B C 1
ATOM 1506 O O . LEU A 1 196 ? -11.216 4.472 35.974 1.00 41.59 196 LEU B O 1
ATOM 1511 N N . LEU A 1 197 ? -9.797 5.737 34.758 1.00 58.50 197 LEU B N 1
ATOM 1512 C CA . LEU A 1 197 ? -8.960 4.630 34.328 1.00 57.48 197 LEU B CA 1
ATOM 1513 C C . LEU A 1 197 ? -8.343 3.869 35.504 1.00 60.89 197 LEU B C 1
ATOM 1514 O O . LEU A 1 197 ? -8.228 2.634 35.468 1.00 43.20 197 LEU B O 1
ATOM 1519 N N . LYS A 1 198 ? -7.928 4.611 36.531 1.00 67.31 198 LYS B N 1
ATOM 1520 C CA . LYS A 1 198 ? -7.444 4.010 37.770 1.00 56.73 198 LYS B CA 1
ATOM 1521 C C . LYS A 1 198 ? -8.564 3.218 38.459 1.00 53.86 198 LYS B C 1
ATOM 1522 O O . LYS A 1 198 ? -8.356 2.079 38.920 1.00 49.59 198 LYS B O 1
ATOM 1528 N N . GLU A 1 199 ? -9.754 3.823 38.512 1.00 44.82 199 GLU B N 1
ATOM 1529 C CA . GLU A 1 199 ? -10.921 3.199 39.146 1.00 45.17 199 GLU B CA 1
ATOM 1530 C C . GLU A 1 199 ? -11.240 1.877 38.498 1.00 52.19 199 GLU B C 1
ATOM 1531 O O . GLU A 1 199 ? -11.364 0.876 39.179 1.00 61.10 199 GLU B O 1
ATOM 1537 N N . LEU A 1 200 ? -11.352 1.873 37.174 1.00 58.47 200 LEU B N 1
ATOM 1538 C CA . LEU A 1 200 ? -11.663 0.656 36.438 1.00 55.72 200 LEU B CA 1
ATOM 1539 C C . LEU A 1 200 ? -10.535 -0.367 36.585 1.00 54.81 200 LEU B C 1
ATOM 1540 O O . LEU A 1 200 ? -10.805 -1.555 36.810 1.00 49.23 200 LEU B O 1
ATOM 1545 N N . LYS A 1 201 ? -9.286 0.102 36.485 1.00 51.29 201 LYS B N 1
ATOM 1546 C CA . LYS A 1 201 ? -8.104 -0.713 36.815 1.00 54.45 201 LYS B CA 1
ATOM 1547 C C . LYS A 1 201 ? -8.362 -1.565 38.058 1.00 66.13 201 LYS B C 1
ATOM 1548 O O . LYS A 1 201 ? -8.243 -2.789 38.007 1.00 67.99 201 LYS B O 1
ATOM 1554 N N . LYS A 1 202 ? -8.727 -0.919 39.167 1.00 70.33 202 LYS B N 1
ATOM 1555 C CA . LYS A 1 202 ? -8.898 -1.645 40.435 1.00 65.22 202 LYS B CA 1
ATOM 1556 C C . LYS A 1 202 ? -10.171 -2.498 40.439 1.00 65.96 202 LYS B C 1
ATOM 1557 O O . LYS A 1 202 ? -10.150 -3.677 40.798 1.00 72.20 202 LYS B O 1
ATOM 1563 N N . MET A 1 203 ? -11.265 -1.887 40.005 1.00 58.53 203 MET B N 1
ATOM 1564 C CA . MET A 1 203 ? -12.605 -2.472 40.034 1.00 59.87 203 MET B CA 1
ATOM 1565 C C . MET A 1 203 ? -12.826 -3.654 39.078 1.00 68.57 203 MET B C 1
ATOM 1566 O O . MET A 1 203 ? -13.789 -4.402 39.237 1.00 62.79 203 MET B O 1
ATOM 1571 N N . LEU A 1 204 ? -11.952 -3.813 38.082 1.00 70.62 204 LEU B N 1
ATOM 1572 C CA . LEU A 1 204 ? -12.096 -4.887 37.101 1.00 41.39 204 LEU B CA 1
ATOM 1573 C C . LEU A 1 204 ? -10.870 -5.766 37.014 1.00 53.40 204 LEU B C 1
ATOM 1574 O O . LEU A 1 204 ? -9.744 -5.347 37.322 1.00 56.86 204 LEU B O 1
ATOM 1579 N N . LYS A 1 205 ? -11.081 -6.996 36.570 1.00 63.82 205 LYS B N 1
ATOM 1580 C CA . LYS A 1 205 ? -9.951 -7.861 36.287 1.00 75.02 205 LYS B CA 1
ATOM 1581 C C . LYS A 1 205 ? -9.629 -7.837 34.780 1.00 66.90 205 LYS B C 1
ATOM 1582 O O . LYS A 1 205 ? -10.208 -8.599 34.003 1.00 58.22 205 LYS B O 1
ATOM 1588 N N . ILE A 1 206 ? -8.726 -6.934 34.385 1.00 63.17 206 ILE B N 1
ATOM 1589 C CA . ILE A 1 206 ? -8.301 -6.767 32.980 1.00 62.07 206 ILE B CA 1
ATOM 1590 C C . ILE A 1 206 ? -6.833 -6.386 32.779 1.00 62.43 206 ILE B C 1
ATOM 1591 O O . ILE A 1 206 ? -6.199 -5.755 33.622 1.00 63.10 206 ILE B O 1
ATOM 1596 N N . THR A 1 207 ? -6.297 -6.761 31.631 1.00 60.56 207 THR B N 1
ATOM 1597 C CA . THR A 1 207 ? -5.023 -6.216 31.221 1.00 55.14 207 THR B CA 1
ATOM 1598 C C . THR A 1 207 ? -5.331 -4.902 30.524 1.00 58.36 207 THR B C 1
ATOM 1599 O O . THR A 1 207 ? -6.204 -4.848 29.640 1.00 56.78 207 THR B O 1
ATOM 1603 N N . LEU A 1 208 ? -4.650 -3.837 30.938 1.00 53.37 208 LEU B N 1
ATOM 1604 C CA . LEU A 1 208 ? -4.846 -2.533 30.313 1.00 51.50 208 LEU B CA 1
ATOM 1605 C C . LEU A 1 208 ? -3.595 -2.011 29.584 1.00 53.87 208 LEU B C 1
ATOM 1606 O O . LEU A 1 208 ? -2.563 -1.699 30.202 1.00 57.00 208 LEU B O 1
ATOM 1611 N N . ILE A 1 209 ? -3.704 -1.931 28.258 1.00 51.16 209 ILE B N 1
ATOM 1612 C CA . ILE A 1 209 ? -2.666 -1.330 27.441 1.00 52.79 209 ILE B CA 1
ATOM 1613 C C . ILE A 1 209 ? -3.130 0.012 26.970 1.00 50.99 209 ILE B C 1
ATOM 1614 O O . ILE A 1 209 ? -4.205 0.105 26.383 1.00 49.69 209 ILE B O 1
ATOM 1619 N N . PHE A 1 210 ? -2.324 1.048 27.178 1.00 49.76 210 PHE B N 1
ATOM 1620 C CA . PHE A 1 210 ? -2.687 2.346 26.614 1.00 41.38 210 PHE B CA 1
ATOM 1621 C C . PHE A 1 210 ? -1.517 3.170 26.069 1.00 38.69 210 PHE B C 1
ATOM 1622 O O . PHE A 1 210 ? -0.358 3.033 26.477 1.00 33.21 210 PHE B O 1
ATOM 1630 N N . VAL A 1 211 ? -1.841 4.036 25.128 1.00 42.08 211 VAL B N 1
ATOM 1631 C CA . VAL A 1 211 ? -0.822 4.795 24.423 1.00 48.11 211 VAL B CA 1
ATOM 1632 C C . VAL A 1 211 ? -0.890 6.243 24.856 1.00 42.34 211 VAL B C 1
ATOM 1633 O O . VAL A 1 211 ? -1.968 6.786 25.081 1.00 41.04 211 VAL B O 1
ATOM 1637 N N . THR A 1 212 ? 0.271 6.859 24.993 1.00 42.64 212 THR B N 1
ATOM 1638 C CA . THR A 1 212 ? 0.322 8.272 25.300 1.00 50.18 212 THR B CA 1
ATOM 1639 C C . THR A 1 212 ? 1.677 8.856 24.889 1.00 56.18 212 THR B C 1
ATOM 1640 O O . THR A 1 212 ? 2.667 8.123 24.713 1.00 50.47 212 THR B O 1
ATOM 1644 N N . HIS A 1 213 ? 1.706 10.173 24.713 1.00 49.85 213 HIS B N 1
ATOM 1645 C CA . HIS A 1 213 ? 2.930 10.854 24.344 1.00 57.19 213 HIS B CA 1
ATOM 1646 C C . HIS A 1 213 ? 3.469 11.593 25.555 1.00 69.61 213 HIS B C 1
ATOM 1647 O O . HIS A 1 213 ? 4.589 12.108 25.533 1.00 77.71 213 HIS B O 1
ATOM 1654 N N . ASP A 1 214 ? 2.663 11.644 26.611 1.00 73.77 214 ASP B N 1
ATOM 1655 C CA . ASP A 1 214 ? 3.059 12.314 27.842 1.00 72.08 214 ASP B CA 1
ATOM 1656 C C . ASP A 1 214 ? 3.473 11.289 28.899 1.00 67.16 214 ASP B C 1
ATOM 1657 O O . ASP A 1 214 ? 2.629 10.566 29.433 1.00 64.58 214 ASP B O 1
ATOM 1662 N N . ILE A 1 215 ? 4.776 11.216 29.170 1.00 69.33 215 ILE B N 1
ATOM 1663 C CA . ILE A 1 215 ? 5.326 10.317 30.205 1.00 86.70 215 ILE B CA 1
ATOM 1664 C C . ILE A 1 215 ? 4.661 10.457 31.598 1.00 76.29 215 ILE B C 1
ATOM 1665 O O . ILE A 1 215 ? 4.324 9.460 32.243 1.00 67.17 215 ILE B O 1
ATOM 1670 N N . ALA A 1 216 ? 4.516 11.697 32.055 1.00 63.96 216 ALA B N 1
ATOM 1671 C CA . ALA A 1 216 ? 3.694 12.027 33.206 1.00 64.32 216 ALA B CA 1
ATOM 1672 C C . ALA A 1 216 ? 2.457 11.144 33.302 1.00 67.29 216 ALA B C 1
ATOM 1673 O O . ALA A 1 216 ? 2.178 10.564 34.361 1.00 82.15 216 ALA B O 1
ATOM 1675 N N . VAL A 1 217 ? 1.708 11.055 32.204 1.00 36.40 217 VAL B N 1
ATOM 1676 C CA . VAL A 1 217 ? 0.439 10.332 32.211 1.00 42.33 217 VAL B CA 1
ATOM 1677 C C . VAL A 1 217 ? 0.683 8.822 32.463 1.00 63.23 217 VAL B C 1
ATOM 1678 O O . VAL A 1 217 ? 0.001 8.136 33.282 1.00 61.31 217 VAL B O 1
ATOM 1682 N N . ALA A 1 218 ? 1.696 8.317 31.776 1.00 53.13 218 ALA B N 1
ATOM 1683 C CA . ALA A 1 218 ? 2.103 6.944 31.951 1.00 60.22 218 ALA B CA 1
ATOM 1684 C C . ALA A 1 218 ? 2.399 6.638 33.433 1.00 58.23 218 ALA B C 1
ATOM 1685 O O . ALA A 1 218 ? 1.904 5.650 33.972 1.00 53.43 218 ALA B O 1
ATOM 1687 N N . ALA A 1 219 ? 3.201 7.492 34.077 1.00 53.24 219 ALA B N 1
ATOM 1688 C CA . ALA A 1 219 ? 3.622 7.286 35.474 1.00 56.85 219 ALA B CA 1
ATOM 1689 C C . ALA A 1 219 ? 2.441 7.444 36.424 1.00 55.55 219 ALA B C 1
ATOM 1690 O O . ALA A 1 219 ? 2.411 6.876 37.521 1.00 41.39 219 ALA B O 1
ATOM 1692 N N . GLU A 1 220 ? 1.465 8.233 36.001 1.00 48.12 220 GLU B N 1
ATOM 1693 C CA . GLU A 1 220 ? 0.232 8.288 36.743 1.00 39.74 220 GLU B CA 1
ATOM 1694 C C . GLU A 1 220 ? -0.478 6.924 36.705 1.00 47.37 220 GLU B C 1
ATOM 1695 O O . GLU A 1 220 ? -1.236 6.566 37.615 1.00 45.94 220 GLU B O 1
ATOM 1701 N N . LEU A 1 221 ? -0.244 6.154 35.650 1.00 54.15 221 LEU B N 1
ATOM 1702 C CA . LEU A 1 221 ? -1.132 5.009 35.423 1.00 51.04 221 LEU B CA 1
ATOM 1703 C C . LEU A 1 221 ? -0.517 3.620 35.348 1.00 41.59 221 LEU B C 1
ATOM 1704 O O . LEU A 1 221 ? -1.191 2.622 35.570 1.00 45.92 221 LEU B O 1
ATOM 1709 N N . ALA A 1 222 ? 0.758 3.542 35.014 1.00 40.25 222 ALA B N 1
ATOM 1710 C CA . ALA A 1 222 ? 1.251 2.310 34.439 1.00 37.13 222 ALA B CA 1
ATOM 1711 C C . ALA A 1 222 ? 2.175 1.562 35.369 1.00 42.79 222 ALA B C 1
ATOM 1712 O O . ALA A 1 222 ? 2.792 2.175 36.253 1.00 39.27 222 ALA B O 1
ATOM 1714 N N . ASP A 1 223 ? 2.232 0.238 35.183 1.00 38.24 223 ASP B N 1
ATOM 1715 C CA . ASP A 1 223 ? 3.201 -0.610 35.870 1.00 39.67 223 ASP B CA 1
ATOM 1716 C C . ASP A 1 223 ? 4.471 -0.603 35.043 1.00 48.81 223 ASP B C 1
ATOM 1717 O O . ASP A 1 223 ? 5.527 -0.159 35.478 1.00 54.74 223 ASP B O 1
ATOM 1722 N N . LYS A 1 224 ? 4.346 -1.121 33.829 1.00 50.62 224 LYS B N 1
ATOM 1723 C CA . LYS A 1 224 ? 5.459 -1.222 32.910 1.00 41.11 224 LYS B CA 1
ATOM 1724 C C . LYS A 1 224 ? 5.338 -0.112 31.862 1.00 40.16 224 LYS B C 1
ATOM 1725 O O . LYS A 1 224 ? 4.275 0.451 31.657 1.00 40.88 224 LYS B O 1
ATOM 1731 N N . VAL A 1 225 ? 6.443 0.227 31.219 1.00 43.59 225 VAL B N 1
ATOM 1732 C CA . VAL A 1 225 ? 6.439 1.321 30.272 1.00 45.14 225 VAL B CA 1
ATOM 1733 C C . VAL A 1 225 ? 7.315 0.930 29.112 1.00 46.10 225 VAL B C 1
ATOM 1734 O O . VAL A 1 225 ? 8.406 0.393 29.314 1.00 47.94 225 VAL B O 1
ATOM 1738 N N . ALA A 1 226 ? 6.805 1.157 27.901 1.00 43.67 226 ALA B N 1
ATOM 1739 C CA . ALA A 1 226 ? 7.529 0.839 26.669 1.00 38.93 226 ALA B CA 1
ATOM 1740 C C . ALA A 1 226 ? 7.717 2.085 25.828 1.00 44.63 226 ALA B C 1
ATOM 1741 O O . ALA A 1 226 ? 6.741 2.752 25.409 1.00 25.66 226 ALA B O 1
ATOM 1743 N N . VAL A 1 227 ? 8.992 2.392 25.602 1.00 49.88 227 VAL B N 1
ATOM 1744 C CA . VAL A 1 227 ? 9.372 3.595 24.891 1.00 50.25 227 VAL B CA 1
ATOM 1745 C C . VAL A 1 227 ? 9.685 3.257 23.452 1.00 47.12 227 VAL B C 1
ATOM 1746 O O . VAL A 1 227 ? 10.434 2.327 23.162 1.00 46.95 227 VAL B O 1
ATOM 1750 N N . ILE A 1 228 ? 9.088 4.015 22.548 1.00 46.93 228 ILE B N 1
ATOM 1751 C CA . ILE A 1 228 ? 9.281 3.777 21.132 1.00 50.11 228 ILE B CA 1
ATOM 1752 C C . ILE A 1 228 ? 9.909 5.043 20.535 1.00 44.83 228 ILE B C 1
ATOM 1753 O O . ILE A 1 228 ? 9.545 6.169 20.895 1.00 40.99 228 ILE B O 1
ATOM 1758 N N . TYR A 1 229 ? 10.885 4.862 19.652 1.00 55.63 229 TYR B N 1
ATOM 1759 C CA . TYR A 1 229 ? 11.500 5.990 18.939 1.00 52.31 229 TYR B CA 1
ATOM 1760 C C . TYR A 1 229 ? 11.624 5.594 17.485 1.00 55.86 229 TYR B C 1
ATOM 1761 O O . TYR A 1 229 ? 12.069 4.472 17.187 1.00 53.17 229 TYR B O 1
ATOM 1770 N N . GLY A 1 230 ? 11.203 6.498 16.596 1.00 50.33 230 GLY B N 1
ATOM 1771 C CA . GLY A 1 230 ? 11.179 6.221 15.172 1.00 55.69 230 GLY B CA 1
ATOM 1772 C C . GLY A 1 230 ? 10.961 4.765 14.741 1.00 59.05 230 GLY B C 1
ATOM 1773 O O . GLY A 1 230 ? 11.817 4.173 14.065 1.00 65.68 230 GLY B O 1
ATOM 1774 N N . GLY A 1 231 ? 9.829 4.178 15.128 1.00 34.03 231 GLY B N 1
ATOM 1775 C CA . GLY A 1 231 ? 9.444 2.859 14.634 1.00 40.74 231 GLY B CA 1
ATOM 1776 C C . GLY A 1 231 ? 10.117 1.675 15.311 1.00 54.65 231 GLY B C 1
ATOM 1777 O O . GLY A 1 231 ? 9.992 0.532 14.842 1.00 43.43 231 GLY B O 1
ATOM 1778 N N . ASN A 1 232 ? 10.817 1.960 16.417 1.00 60.24 232 ASN B N 1
ATOM 1779 C CA . ASN A 1 232 ? 11.571 0.970 17.177 1.00 44.45 232 ASN B CA 1
ATOM 1780 C C . ASN A 1 232 ? 11.159 0.952 18.637 1.00 55.61 232 ASN B C 1
ATOM 1781 O O . ASN A 1 232 ? 10.840 2.004 19.213 1.00 41.49 232 ASN B O 1
ATOM 1786 N N . LEU A 1 233 ? 11.176 -0.247 19.228 1.00 68.56 233 LEU B N 1
ATOM 1787 C CA . LEU A 1 233 ? 11.046 -0.431 20.678 1.00 50.70 233 LEU B CA 1
ATOM 1788 C C . LEU A 1 233 ? 12.421 -0.272 21.297 1.00 52.89 233 LEU B C 1
ATOM 1789 O O . LEU A 1 233 ? 13.281 -1.142 21.194 1.00 55.62 233 LEU B O 1
ATOM 1794 N N . VAL A 1 234 ? 12.605 0.852 21.959 1.00 49.63 234 VAL B N 1
ATOM 1795 C CA . VAL A 1 234 ? 13.903 1.303 22.391 1.00 40.06 234 VAL B CA 1
ATOM 1796 C C . VAL A 1 234 ? 14.202 0.846 23.852 1.00 65.80 234 VAL B C 1
ATOM 1797 O O . VAL A 1 234 ? 15.365 0.636 24.238 1.00 64.50 234 VAL B O 1
ATOM 1801 N N . GLU A 1 235 ? 13.145 0.655 24.643 1.00 55.10 235 GLU B N 1
AT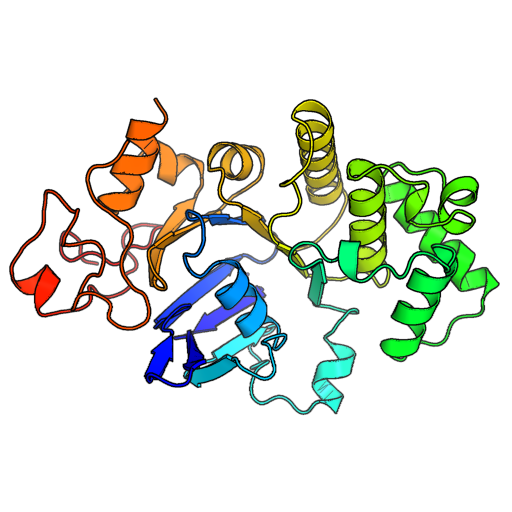OM 1802 C CA . GLU A 1 235 ? 13.291 0.334 26.059 1.00 54.40 235 GLU B CA 1
ATOM 1803 C C . GLU A 1 235 ? 11.991 -0.049 26.767 1.00 58.91 235 GLU B C 1
ATOM 1804 O O . GLU A 1 235 ? 10.917 0.494 26.477 1.00 55.35 235 GLU B O 1
ATOM 1810 N N . TYR A 1 236 ? 12.109 -0.960 27.733 1.00 62.74 236 TYR B N 1
ATOM 1811 C CA . TYR A 1 236 ? 10.946 -1.512 28.422 1.00 55.41 236 TYR B CA 1
ATOM 1812 C C . TYR A 1 236 ? 11.222 -1.838 29.890 1.00 50.70 236 TYR B C 1
ATOM 1813 O O . TYR A 1 236 ? 11.771 -2.893 30.179 1.00 62.19 236 TYR B O 1
ATOM 1822 N N . ASN A 1 237 ? 10.819 -0.965 30.812 1.00 39.63 237 ASN B N 1
ATOM 1823 C CA . ASN A 1 237 ? 10.967 -1.233 32.252 1.00 51.48 237 ASN B CA 1
ATOM 1824 C C . ASN A 1 237 ? 9.690 -1.006 33.073 1.00 55.01 237 ASN B C 1
ATOM 1825 O O . ASN A 1 237 ? 8.655 -0.633 32.530 1.00 53.76 237 ASN B O 1
ATOM 1830 N N . SER A 1 238 ? 9.758 -1.217 34.385 1.00 53.85 238 SER B N 1
ATOM 1831 C CA . SER A 1 238 ? 8.670 -0.750 35.253 1.00 49.98 238 SER B CA 1
ATOM 1832 C C . SER A 1 238 ? 8.719 0.796 35.349 1.00 39.10 238 SER B C 1
ATOM 1833 O O . SER A 1 238 ? 9.778 1.397 35.180 1.00 38.36 238 SER B O 1
ATOM 1836 N N . THR A 1 239 ? 7.588 1.449 35.599 1.00 38.25 239 THR B N 1
ATOM 1837 C CA . THR A 1 239 ? 7.596 2.914 35.692 1.00 43.82 239 THR B CA 1
ATOM 1838 C C . THR A 1 239 ? 8.718 3.388 36.594 1.00 45.68 239 THR B C 1
ATOM 1839 O O . THR A 1 239 ? 9.632 4.132 36.179 1.00 49.43 239 THR B O 1
ATOM 1842 N N . PHE A 1 240 ? 8.649 2.957 37.844 1.00 46.43 240 PHE B N 1
ATOM 1843 C CA . PHE A 1 240 ? 9.559 3.502 38.820 1.00 45.19 240 PHE B CA 1
ATOM 1844 C C . PHE A 1 240 ? 10.993 3.360 38.296 1.00 47.69 240 PHE B C 1
ATOM 1845 O O . PHE A 1 240 ? 11.744 4.334 38.267 1.00 35.06 240 PHE B O 1
ATOM 1853 N N . GLN A 1 241 ? 11.363 2.155 37.872 1.00 39.16 241 GLN B N 1
ATOM 1854 C CA . GLN A 1 241 ? 12.684 1.941 37.298 1.00 38.39 241 GLN B CA 1
ATOM 1855 C C . GLN A 1 241 ? 13.015 2.930 36.157 1.00 49.34 241 GLN B C 1
ATOM 1856 O O . GLN A 1 241 ? 14.050 3.607 36.189 1.00 49.12 241 GLN B O 1
ATOM 1862 N N . ILE A 1 242 ? 12.135 3.018 35.161 1.00 37.76 242 ILE B N 1
ATOM 1863 C CA . ILE A 1 242 ? 12.271 4.014 34.103 1.00 44.01 242 ILE B CA 1
ATOM 1864 C C . ILE A 1 242 ? 12.699 5.396 34.577 1.00 40.58 242 ILE B C 1
ATOM 1865 O O . ILE A 1 242 ? 13.555 6.007 33.959 1.00 47.38 242 ILE B O 1
ATOM 1870 N N . PHE A 1 243 ? 12.064 5.914 35.630 1.00 55.27 243 PHE B N 1
ATOM 1871 C CA . PHE A 1 243 ? 12.466 7.217 36.214 1.00 45.02 243 PHE B CA 1
ATOM 1872 C C . PHE A 1 243 ? 13.777 7.129 37.014 1.00 45.92 243 PHE B C 1
ATOM 1873 O O . PHE A 1 243 ? 14.666 7.979 36.914 1.00 47.01 243 PHE B O 1
ATOM 1881 N N . LYS A 1 244 ? 13.885 6.079 37.805 1.00 40.89 244 LYS B N 1
ATOM 1882 C CA . LYS A 1 244 ? 15.060 5.841 38.608 1.00 60.10 244 LYS B CA 1
ATOM 1883 C C . LYS A 1 244 ? 16.271 5.551 37.723 1.00 57.05 244 LYS B C 1
ATOM 1884 O O . LYS A 1 244 ? 17.281 6.251 37.793 1.00 42.51 244 LYS B O 1
ATOM 1890 N N . ASN A 1 245 ? 16.159 4.514 36.896 1.00 60.53 245 ASN B N 1
ATOM 1891 C CA . ASN A 1 245 ? 17.287 4.019 36.118 1.00 61.49 245 ASN B CA 1
ATOM 1892 C C . ASN A 1 245 ? 16.904 3.799 34.686 1.00 60.79 245 ASN B C 1
ATOM 1893 O O . ASN A 1 245 ? 16.710 2.663 34.262 1.00 71.61 245 ASN B O 1
ATOM 1898 N N . PRO A 1 246 ? 16.772 4.900 33.935 1.00 51.00 246 PRO B N 1
ATOM 1899 C CA . PRO A 1 246 ? 16.499 4.862 32.498 1.00 45.46 246 PRO B CA 1
ATOM 1900 C C . PRO A 1 246 ? 17.751 4.459 31.717 1.00 49.87 246 PRO B C 1
ATOM 1901 O O . PRO A 1 246 ? 18.823 5.051 31.878 1.00 49.79 246 PRO B O 1
ATOM 1905 N N . LEU A 1 247 ? 17.603 3.445 30.875 1.00 45.97 247 LEU B N 1
ATOM 1906 C CA . LEU A 1 247 ? 18.722 2.880 30.142 1.00 48.16 247 LEU B CA 1
ATOM 1907 C C . LEU A 1 247 ? 19.030 3.561 28.798 1.00 52.69 247 LEU B C 1
ATOM 1908 O O . LEU A 1 247 ? 20.078 4.202 28.670 1.00 58.07 247 LEU B O 1
ATOM 1913 N N . HIS A 1 248 ? 18.149 3.422 27.801 1.00 45.46 248 HIS B N 1
ATOM 1914 C CA . HIS A 1 248 ? 18.421 4.033 26.495 1.00 49.48 248 HIS B CA 1
ATOM 1915 C C . HIS A 1 248 ? 18.744 5.535 26.653 1.00 57.69 248 HIS B C 1
ATOM 1916 O O . HIS A 1 248 ? 18.043 6.259 27.380 1.00 52.42 248 HIS B O 1
ATOM 1923 N N . PRO A 1 249 ? 19.831 5.998 25.997 1.00 51.54 249 PRO B N 1
ATOM 1924 C CA . PRO A 1 249 ? 20.156 7.432 25.934 1.00 49.04 249 PRO B CA 1
ATOM 1925 C C . PRO A 1 249 ? 18.944 8.318 25.572 1.00 46.96 249 PRO B C 1
ATOM 1926 O O . PRO A 1 249 ? 18.785 9.415 26.120 1.00 39.78 249 PRO B O 1
ATOM 1930 N N . TYR A 1 250 ? 18.093 7.850 24.665 1.00 47.86 250 TYR B N 1
ATOM 1931 C CA . TYR A 1 250 ? 16.907 8.613 24.318 1.00 45.92 250 TYR B CA 1
ATOM 1932 C C . TYR A 1 250 ? 16.001 8.782 25.532 1.00 50.01 250 TYR B C 1
ATOM 1933 O O . TYR A 1 250 ? 15.582 9.902 25.864 1.00 57.76 250 TYR B O 1
ATOM 1942 N N . THR A 1 251 ? 15.699 7.663 26.187 1.0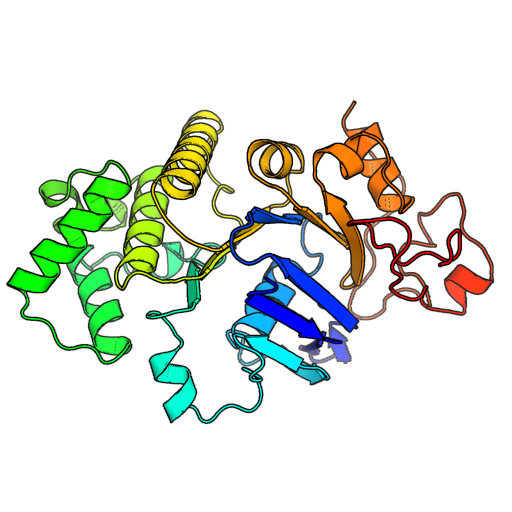0 40.59 251 THR B N 1
ATOM 1943 C CA . THR A 1 251 ? 14.933 7.676 27.425 1.00 48.22 251 THR B CA 1
ATOM 1944 C C . THR A 1 251 ? 15.539 8.583 28.505 1.00 62.45 251 THR B C 1
ATOM 1945 O O . THR A 1 251 ? 14.834 9.414 29.087 1.00 65.20 251 THR B O 1
ATOM 1949 N N . ARG A 1 252 ? 16.829 8.394 28.803 1.00 60.53 252 ARG B N 1
ATOM 1950 C CA . ARG A 1 252 ? 17.502 9.247 29.776 1.00 60.95 252 ARG B CA 1
ATOM 1951 C C . ARG A 1 252 ? 17.140 10.672 29.424 1.00 64.08 252 ARG B C 1
ATOM 1952 O O . ARG A 1 252 ? 16.480 11.378 30.185 1.00 68.53 252 ARG B O 1
ATOM 1960 N N . GLY A 1 253 ? 17.575 11.084 28.243 1.00 60.45 253 GLY B N 1
ATOM 1961 C CA . GLY A 1 253 ? 17.219 12.386 27.728 1.00 65.05 253 GLY B CA 1
ATOM 1962 C C . GLY A 1 253 ? 15.807 12.800 28.092 1.00 69.59 253 GLY B C 1
ATOM 1963 O O . GLY A 1 253 ? 15.611 13.908 28.565 1.00 76.50 253 GLY B O 1
ATOM 1964 N N . LEU A 1 254 ? 14.822 11.932 27.868 1.00 63.29 254 LEU B N 1
ATOM 1965 C CA . LEU A 1 254 ? 13.435 12.274 28.219 1.00 69.89 254 LEU B CA 1
ATOM 1966 C C . LEU A 1 254 ? 13.269 12.613 29.697 1.00 74.03 254 LEU B C 1
ATOM 1967 O O . LEU A 1 254 ? 12.801 13.702 30.054 1.00 78.28 254 LEU B O 1
ATOM 1972 N N . ILE A 1 255 ? 13.648 11.665 30.549 1.00 66.01 255 ILE B N 1
ATOM 1973 C CA . ILE A 1 255 ? 13.547 11.835 31.989 1.00 63.90 255 ILE B CA 1
ATOM 1974 C C . ILE A 1 255 ? 14.225 13.125 32.466 1.00 70.18 255 ILE B C 1
ATOM 1975 O O . ILE A 1 255 ? 13.652 13.871 33.260 1.00 64.89 255 ILE B O 1
ATOM 1980 N N . ASN A 1 256 ? 15.439 13.392 31.985 1.00 75.99 256 ASN B N 1
ATOM 1981 C CA . ASN A 1 256 ? 16.135 14.633 32.326 1.00 81.61 256 ASN B CA 1
ATOM 1982 C C . ASN A 1 256 ? 15.355 15.844 31.830 1.00 93.00 256 ASN B C 1
ATOM 1983 O O . ASN A 1 256 ? 15.116 16.802 32.564 1.00 91.32 256 ASN B O 1
ATOM 1988 N N . SER A 1 257 ? 14.954 15.776 30.568 1.00 102.49 257 SER B N 1
ATOM 1989 C CA . SER A 1 257 ? 14.152 16.804 29.925 1.00 105.33 257 SER B CA 1
ATOM 1990 C C . SER A 1 257 ? 12.784 16.907 30.591 1.00 104.84 257 SER B C 1
ATOM 1991 O O . SER A 1 257 ? 11.905 17.627 30.117 1.00 105.08 257 SER B O 1
ATOM 1994 N N . ILE A 1 258 ? 12.604 16.174 31.684 1.00 102.58 258 ILE B N 1
ATOM 1995 C CA . ILE A 1 258 ? 11.357 16.234 32.441 1.00 102.47 258 ILE B CA 1
ATOM 1996 C C . ILE A 1 258 ? 11.597 16.610 33.913 1.00 102.23 258 ILE B C 1
ATOM 1997 O O . ILE A 1 258 ? 10.691 16.539 34.737 1.00 101.13 258 ILE B O 1
ATOM 2002 N N . MET A 1 259 ? 12.815 17.043 34.232 1.00 105.57 259 MET B N 1
ATOM 2003 C CA . MET A 1 259 ? 13.133 17.506 35.593 1.00 102.97 259 MET B CA 1
ATOM 2004 C C . MET A 1 259 ? 13.096 19.036 35.723 1.00 105.21 259 MET B C 1
ATOM 2005 O O . MET A 1 259 ? 14.121 19.713 35.613 1.00 103.42 259 MET B O 1
ATOM 2010 N N . PRO A 1 270 ? 13.302 19.390 24.226 1.00 131.16 270 PRO B N 1
ATOM 2011 C CA . PRO A 1 270 ? 14.627 19.945 24.522 1.00 134.84 270 PRO B CA 1
ATOM 2012 C C . PRO A 1 270 ? 15.787 18.943 24.372 1.00 134.00 270 PRO B C 1
ATOM 2013 O O . PRO A 1 270 ? 16.775 19.038 25.110 1.00 135.21 270 PRO B O 1
ATOM 2017 N N . ILE A 1 271 ? 15.661 18.002 23.435 1.00 124.98 271 ILE B N 1
ATOM 2018 C CA . ILE A 1 271 ? 16.787 17.160 23.024 1.00 116.02 271 ILE B CA 1
ATOM 2019 C C . ILE A 1 271 ? 17.226 17.578 21.628 1.00 111.97 271 ILE B C 1
ATOM 2020 O O . ILE A 1 271 ? 16.455 17.470 20.671 1.00 112.84 271 ILE B O 1
ATOM 2025 N N . PRO A 1 272 ? 18.469 18.057 21.498 1.00 106.70 272 PRO B N 1
ATOM 2026 C CA . PRO A 1 272 ? 18.992 18.428 20.183 1.00 100.83 272 PRO B CA 1
ATOM 2027 C C . PRO A 1 272 ? 18.739 17.345 19.124 1.00 98.14 272 PRO B C 1
ATOM 2028 O O . PRO A 1 272 ? 18.888 16.143 19.384 1.00 101.01 272 PRO B O 1
ATOM 2032 N N . GLY A 1 273 ? 18.351 17.787 17.933 1.00 86.07 273 GLY B N 1
ATOM 2033 C CA . GLY A 1 273 ? 18.159 16.891 16.813 1.00 87.75 273 GLY B CA 1
ATOM 2034 C C . GLY A 1 273 ? 16.727 16.892 16.323 1.00 96.02 273 GLY B C 1
ATOM 2035 O O . GLY A 1 273 ? 15.805 17.296 17.043 1.00 91.05 273 GLY B O 1
ATOM 2036 N N . ASP A 1 274 ? 16.542 16.444 15.086 1.00 101.05 274 ASP B N 1
ATOM 2037 C CA . ASP A 1 274 ? 15.209 16.309 14.515 1.00 99.89 274 ASP B CA 1
ATOM 2038 C C . ASP A 1 274 ? 14.811 14.848 14.431 1.00 85.31 274 ASP B C 1
ATOM 2039 O O . ASP A 1 274 ? 15.668 13.966 14.312 1.00 69.62 274 ASP B O 1
ATOM 2044 N N . PRO A 1 275 ? 13.499 14.582 14.489 1.00 84.94 275 PRO B N 1
ATOM 2045 C CA . PRO A 1 275 ? 13.094 13.175 14.455 1.00 75.63 275 PRO B CA 1
ATOM 2046 C C . PRO A 1 275 ? 13.350 12.581 13.063 1.00 74.71 275 PRO B C 1
ATOM 2047 O O . PRO A 1 275 ? 13.237 13.261 12.035 1.00 74.80 275 PRO B O 1
ATOM 2051 N N . PRO A 1 276 ? 13.716 11.301 13.036 1.00 59.15 276 PRO B N 1
ATOM 2052 C CA . PRO A 1 276 ? 14.138 10.572 11.834 1.00 51.47 276 PRO B CA 1
ATOM 2053 C C . PRO A 1 276 ? 13.037 10.362 10.791 1.00 68.88 276 PRO B C 1
ATOM 2054 O O . PRO A 1 276 ? 11.918 9.991 11.162 1.00 88.32 276 PRO B O 1
ATOM 2058 N N . SER A 1 277 ? 13.359 10.588 9.516 1.00 61.38 277 SER B N 1
ATOM 2059 C CA . SER A 1 277 ? 12.515 10.164 8.402 1.00 58.29 277 SER B CA 1
ATOM 2060 C C . SER A 1 277 ? 12.200 8.676 8.590 1.00 61.30 277 SER B C 1
ATOM 2061 O O . SER A 1 277 ? 13.084 7.886 8.925 1.00 63.13 277 SER B O 1
ATOM 2064 N N . LEU A 1 278 ? 10.950 8.278 8.393 1.00 53.57 278 LEU B N 1
ATOM 2065 C CA . LEU A 1 278 ? 10.620 6.874 8.604 1.00 61.81 278 LEU B CA 1
ATOM 2066 C C . LEU A 1 278 ? 10.642 6.116 7.288 1.00 62.30 278 LEU B C 1
ATOM 2067 O O . LEU A 1 278 ? 10.637 4.865 7.273 1.00 49.25 278 LEU B O 1
ATOM 2072 N N . LEU A 1 279 ? 10.653 6.891 6.197 1.00 58.93 279 LEU B N 1
ATOM 2073 C CA . LEU A 1 279 ? 10.823 6.364 4.850 1.00 55.60 279 LEU B CA 1
ATOM 2074 C C . LEU A 1 279 ? 12.291 6.052 4.637 1.00 57.63 279 LEU B C 1
ATOM 2075 O O . LEU A 1 279 ? 12.651 4.915 4.326 1.00 53.78 279 LEU B O 1
ATOM 2080 N N . ASN A 1 280 ? 13.136 7.071 4.801 1.00 62.61 280 ASN B N 1
ATOM 2081 C CA . ASN A 1 280 ? 14.589 6.876 4.777 1.00 67.69 280 ASN B CA 1
ATOM 2082 C C . ASN A 1 280 ? 15.173 7.131 6.157 1.00 65.46 280 ASN B C 1
ATOM 2083 O O . ASN A 1 280 ? 15.682 8.225 6.431 1.00 71.16 280 ASN B O 1
ATOM 2088 N N . PRO A 1 281 ? 15.085 6.124 7.039 1.00 61.87 281 PRO B N 1
ATOM 2089 C CA . PRO A 1 281 ? 15.591 6.230 8.411 1.00 65.32 281 PRO B CA 1
ATOM 2090 C C . PRO A 1 281 ? 17.101 6.122 8.449 1.00 63.04 281 PRO B C 1
ATOM 2091 O O . PRO A 1 281 ? 17.714 5.761 7.443 1.00 53.37 281 PRO B O 1
ATOM 2095 N N . PRO A 1 282 ? 17.711 6.451 9.596 1.00 69.21 282 PRO B N 1
ATOM 2096 C CA . PRO A 1 282 ? 19.148 6.187 9.648 1.00 67.86 282 PRO B CA 1
ATOM 2097 C C . PRO A 1 282 ? 19.365 4.707 9.910 1.00 65.91 282 PRO B C 1
ATOM 2098 O O . PRO A 1 282 ? 18.450 3.994 10.413 1.00 51.39 282 PRO B O 1
ATOM 2102 N N . SER A 1 283 ? 20.566 4.257 9.548 1.00 57.19 283 SER B N 1
ATOM 2103 C CA . SER A 1 283 ? 20.972 2.866 9.707 1.00 60.15 283 SER B CA 1
ATOM 2104 C C . SER A 1 283 ? 21.277 2.486 11.160 1.00 56.00 283 SER B C 1
ATOM 2105 O O . SER A 1 283 ? 21.547 3.343 12.007 1.00 54.99 283 SER B O 1
ATOM 2108 N N . GLY A 1 284 ? 21.237 1.185 11.425 1.00 52.63 284 GLY B N 1
ATOM 2109 C CA . GLY A 1 284 ? 21.510 0.628 12.738 1.00 52.29 284 GLY B CA 1
ATOM 2110 C C . GLY A 1 284 ? 20.563 1.095 13.824 1.00 65.45 284 GLY B C 1
ATOM 2111 O O . GLY A 1 284 ? 19.400 0.692 13.895 1.00 66.09 284 GLY B O 1
ATOM 2112 N N . CYS A 1 285 ? 21.077 1.942 14.702 1.00 68.84 285 CYS B N 1
ATOM 2113 C CA . CYS A 1 285 ? 20.234 2.541 15.704 1.00 57.79 285 CYS B CA 1
ATOM 2114 C C . CYS A 1 285 ? 19.808 3.937 15.248 1.00 59.25 285 CYS B C 1
ATOM 2115 O O . CYS A 1 285 ? 20.615 4.876 15.211 1.00 58.63 285 CYS B O 1
ATOM 2118 N N . ARG A 1 286 ? 18.528 4.054 14.906 1.00 49.23 286 ARG B N 1
ATOM 2119 C CA . ARG A 1 286 ? 17.951 5.305 14.424 1.00 48.26 286 ARG B CA 1
ATOM 2120 C C . ARG A 1 286 ? 18.115 6.510 15.371 1.00 50.90 286 ARG B C 1
ATOM 2121 O O . ARG A 1 286 ? 17.828 7.662 15.001 1.00 39.32 286 ARG B O 1
ATOM 2129 N N . PHE A 1 287 ? 18.587 6.257 16.590 1.00 65.76 287 PHE B N 1
ATOM 2130 C CA . PHE A 1 287 ? 18.793 7.350 17.538 1.00 58.36 287 PHE B CA 1
ATOM 2131 C C . PHE A 1 287 ? 20.207 7.921 17.432 1.00 60.15 287 PHE B C 1
ATOM 2132 O O . PHE A 1 287 ? 20.473 9.014 17.940 1.00 55.91 287 PHE B O 1
ATOM 2140 N N . HIS A 1 288 ? 21.093 7.214 16.726 1.00 63.99 288 HIS B N 1
ATOM 2141 C CA . HIS A 1 288 ? 22.503 7.614 16.691 1.00 62.63 288 HIS B CA 1
ATOM 2142 C C . HIS A 1 288 ? 22.746 9.090 16.305 1.00 58.65 288 HIS B C 1
ATOM 2143 O O . HIS A 1 288 ? 23.506 9.791 16.974 1.00 65.37 288 HIS B O 1
ATOM 2150 N N . PRO A 1 289 ? 22.073 9.585 15.255 1.00 52.11 289 PRO B N 1
ATOM 2151 C CA . PRO A 1 289 ? 22.294 10.989 14.853 1.00 51.02 289 PRO B CA 1
ATOM 2152 C C . PRO A 1 289 ? 22.010 12.020 15.951 1.00 48.95 289 PRO B C 1
ATOM 2153 O O . PRO A 1 289 ? 22.338 13.202 15.802 1.00 55.94 289 PRO B O 1
ATOM 2157 N N . ARG A 1 290 ? 21.378 11.596 17.035 1.00 48.48 290 ARG B N 1
ATOM 2158 C CA . ARG A 1 290 ? 21.047 12.536 18.090 1.00 45.86 290 ARG B CA 1
ATOM 2159 C C . ARG A 1 290 ? 21.722 12.088 19.379 1.00 46.14 290 ARG B C 1
ATOM 2160 O O . ARG A 1 290 ? 21.920 12.883 20.292 1.00 50.09 290 ARG B O 1
ATOM 2168 N N . CYS A 1 291 ? 22.104 10.816 19.418 1.00 37.95 291 CYS B N 1
ATOM 2169 C CA . CYS A 1 291 ? 22.698 10.221 20.599 1.00 46.91 291 CYS B CA 1
ATOM 2170 C C . CYS A 1 291 ? 24.120 10.709 20.914 1.00 54.54 291 CYS B C 1
ATOM 2171 O O . CYS A 1 291 ? 25.007 10.705 20.051 1.00 57.66 291 CYS B O 1
ATOM 2174 N N . GLU A 1 292 ? 24.350 11.109 22.160 1.00 56.56 292 GLU B N 1
ATOM 2175 C CA . GLU A 1 292 ? 25.661 11.644 22.518 1.00 54.45 292 GLU B CA 1
ATOM 2176 C C . GLU A 1 292 ? 26.687 10.541 22.757 1.00 57.17 292 GLU B C 1
ATOM 2177 O O . GLU A 1 292 ? 27.879 10.810 22.829 1.00 52.22 292 GLU B O 1
ATOM 2183 N N . TYR A 1 293 ? 26.220 9.300 22.851 1.00 63.16 293 TYR B N 1
ATOM 2184 C CA . TYR A 1 293 ? 27.100 8.145 23.037 1.00 58.67 293 TYR B CA 1
ATOM 2185 C C . TYR A 1 293 ? 27.245 7.332 21.762 1.00 68.90 293 TYR B C 1
ATOM 2186 O O . TYR A 1 293 ? 27.670 6.175 21.798 1.00 62.58 293 TYR B O 1
ATOM 2195 N N . ALA A 1 294 ? 26.879 7.950 20.641 1.00 83.44 294 ALA B N 1
ATOM 2196 C CA . ALA A 1 294 ? 26.908 7.310 19.328 1.00 84.24 294 ALA B CA 1
ATOM 2197 C C . ALA A 1 294 ? 28.290 6.748 18.952 1.00 86.56 294 ALA B C 1
ATOM 2198 O O . ALA A 1 294 ? 29.327 7.360 19.230 1.00 82.29 294 ALA B O 1
ATOM 2200 N N . MET A 1 295 ? 28.293 5.579 18.314 1.00 82.45 295 MET B N 1
ATOM 2201 C CA . MET A 1 295 ? 29.532 4.914 17.916 1.00 75.91 295 MET B CA 1
ATOM 2202 C C . MET A 1 295 ? 29.426 4.382 16.494 1.00 85.25 295 MET B C 1
ATOM 2203 O O . MET A 1 295 ? 28.410 4.573 15.831 1.00 95.94 295 MET B O 1
ATOM 2208 N N . GLU A 1 296 ? 30.472 3.725 16.012 1.00 83.22 296 GLU B N 1
ATOM 2209 C CA . GLU A 1 296 ? 30.436 3.202 14.651 1.00 84.22 296 GLU B CA 1
ATOM 2210 C C . GLU A 1 296 ? 29.418 2.076 14.504 1.00 81.90 296 GLU B C 1
ATOM 2211 O O . GLU A 1 296 ? 28.606 2.056 13.559 1.00 77.88 296 GLU B O 1
ATOM 2217 N N . ILE A 1 297 ? 29.471 1.145 15.449 1.00 69.11 297 ILE B N 1
ATOM 2218 C CA . ILE A 1 297 ? 28.564 0.010 15.465 1.00 64.94 297 ILE B CA 1
ATOM 2219 C C . ILE A 1 297 ? 27.109 0.482 15.527 1.00 71.30 297 ILE B C 1
ATOM 2220 O O . ILE A 1 297 ? 26.205 -0.225 15.083 1.00 60.42 297 ILE B O 1
ATOM 2225 N N . CYS A 1 298 ? 26.895 1.678 16.082 1.00 76.03 298 CYS B N 1
ATOM 2226 C CA . CYS A 1 298 ? 25.554 2.247 16.222 1.00 68.24 298 CYS B CA 1
ATOM 2227 C C . CYS A 1 298 ? 24.966 2.645 14.863 1.00 74.51 298 CYS B C 1
ATOM 2228 O O . CYS A 1 298 ? 23.744 2.728 14.707 1.00 77.05 298 CYS B O 1
ATOM 2231 N N . LYS A 1 299 ? 25.832 2.910 13.888 1.00 66.16 299 LYS B N 1
ATOM 2232 C CA . LYS A 1 299 ? 25.364 3.245 12.545 1.00 69.37 299 LYS B CA 1
ATOM 2233 C C . LYS A 1 299 ? 25.416 2.032 11.624 1.00 66.59 299 LYS B C 1
ATOM 2234 O O . LYS A 1 299 ? 24.656 1.935 10.657 1.00 51.88 299 LYS B O 1
ATOM 2240 N N . LYS A 1 300 ? 26.297 1.092 11.941 1.00 67.03 300 LYS B N 1
ATOM 2241 C CA . LYS A 1 300 ? 26.413 -0.096 11.112 1.00 59.12 300 LYS B CA 1
ATOM 2242 C C . LYS A 1 300 ? 25.415 -1.166 11.520 1.00 61.02 300 LYS B C 1
ATOM 2243 O O . LYS A 1 300 ? 25.123 -2.067 10.753 1.00 69.49 300 LYS B O 1
ATOM 2249 N N . GLU A 1 301 ? 24.869 -1.076 12.723 1.00 72.93 301 GLU B N 1
ATOM 2250 C CA . GLU A 1 301 ? 24.096 -2.208 13.226 1.00 78.79 301 GLU B CA 1
ATOM 2251 C C . GLU A 1 301 ? 22.962 -1.842 14.221 1.00 72.37 301 GLU B C 1
ATOM 2252 O O . GLU A 1 301 ? 23.139 -1.019 15.118 1.00 81.84 301 GLU B O 1
ATOM 2258 N N . LYS A 1 302 ? 21.787 -2.437 14.030 1.00 57.78 302 LYS B N 1
ATOM 2259 C CA . LYS A 1 302 ? 20.658 -2.195 14.914 1.00 58.66 302 LYS B CA 1
ATOM 2260 C C . LYS A 1 302 ? 20.887 -2.897 16.242 1.00 65.74 302 LYS B C 1
ATOM 2261 O O . LYS A 1 302 ? 21.003 -4.125 16.274 1.00 64.59 302 LYS B O 1
ATOM 2267 N N . PRO A 1 303 ? 20.936 -2.123 17.347 1.00 62.88 303 PRO B N 1
ATOM 2268 C CA . PRO A 1 303 ? 21.216 -2.763 18.642 1.00 56.76 303 PRO B CA 1
ATOM 2269 C C . PRO A 1 303 ? 20.157 -3.807 18.937 1.00 50.04 303 PRO B C 1
ATOM 2270 O O . PRO A 1 303 ? 18.990 -3.571 18.662 1.00 56.70 303 PRO B O 1
ATOM 2274 N N . LYS A 1 304 ? 20.567 -4.963 19.443 1.00 53.52 304 LYS B N 1
ATOM 2275 C CA . LYS A 1 304 ? 19.637 -6.068 19.712 1.00 63.74 304 LYS B CA 1
ATOM 2276 C C . LYS A 1 304 ? 18.765 -5.854 20.965 1.00 67.73 304 LYS B C 1
ATOM 2277 O O . LYS A 1 304 ? 19.249 -5.427 22.021 1.00 71.80 304 LYS B O 1
ATOM 2283 N N . TRP A 1 305 ? 17.474 -6.143 20.822 1.00 65.24 305 TRP B N 1
ATOM 2284 C CA . TRP A 1 305 ? 16.523 -6.120 21.933 1.00 56.21 305 TRP B CA 1
ATOM 2285 C C . TRP A 1 305 ? 16.984 -7.117 22.983 1.00 56.08 305 TRP B C 1
ATOM 2286 O O . TRP A 1 305 ? 17.023 -8.320 22.717 1.00 54.75 305 TRP B O 1
ATOM 2297 N N . ILE A 1 306 ? 17.356 -6.631 24.166 1.00 59.23 306 ILE B N 1
ATOM 2298 C CA . ILE A 1 306 ? 17.939 -7.517 25.178 1.00 59.08 306 ILE B CA 1
ATOM 2299 C C . ILE A 1 306 ? 17.339 -7.388 26.570 1.00 64.65 306 ILE B C 1
ATOM 2300 O O . ILE A 1 306 ? 16.635 -6.423 26.866 1.00 58.36 306 ILE B O 1
ATOM 2305 N N . ARG A 1 307 ? 17.659 -8.372 27.414 1.00 77.88 307 ARG B N 1
ATOM 2306 C CA . ARG A 1 307 ? 16.904 -8.665 28.630 1.00 83.70 307 ARG B CA 1
ATOM 2307 C C . ARG A 1 307 ? 17.415 -8.047 29.914 1.00 87.01 307 ARG B C 1
ATOM 2308 O O . ARG A 1 307 ? 16.618 -7.768 30.804 1.00 109.07 307 ARG B O 1
ATOM 2316 N N . LEU A 1 308 ? 18.723 -7.868 30.057 1.00 71.44 308 LEU B N 1
ATOM 2317 C CA . LEU A 1 308 ? 19.240 -7.228 31.285 1.00 78.83 308 LEU B CA 1
ATOM 2318 C C . LEU A 1 308 ? 18.815 -7.811 32.656 1.00 80.12 308 LEU B C 1
ATOM 2319 O O . LEU A 1 308 ? 19.006 -8.994 32.953 1.00 80.58 308 LEU B O 1
ATOM 2324 N N . ASP A 1 309 ? 18.243 -6.950 33.492 1.00 81.56 309 ASP B N 1
ATOM 2325 C CA . ASP A 1 309 ? 18.048 -7.282 34.903 1.00 94.78 309 ASP B CA 1
ATOM 2326 C C . ASP A 1 309 ? 16.631 -7.113 35.436 1.00 85.04 309 ASP B C 1
ATOM 2327 O O . ASP A 1 309 ? 16.189 -6.006 35.757 1.00 75.10 309 ASP B O 1
ATOM 2332 N N . GLY A 1 310 ? 15.936 -8.235 35.553 1.00 80.19 310 GLY B N 1
ATOM 2333 C CA . GLY A 1 310 ? 14.601 -8.236 36.101 1.00 79.06 310 GLY B CA 1
ATOM 2334 C C . GLY A 1 310 ? 13.602 -7.975 35.008 1.00 86.93 310 GLY B C 1
ATOM 2335 O O . GLY A 1 310 ? 13.570 -8.701 34.008 1.00 86.80 310 GLY B O 1
ATOM 2336 N N . GLU A 1 311 ? 12.798 -6.928 35.203 1.00 91.46 311 GLU B N 1
ATOM 2337 C CA . GLU A 1 311 ? 11.770 -6.532 34.243 1.00 91.48 311 GLU B CA 1
ATOM 2338 C C . GLU A 1 311 ? 12.376 -5.853 32.986 1.00 82.16 311 GLU B C 1
ATOM 2339 O O . GLU A 1 311 ? 11.721 -5.753 31.925 1.00 77.42 311 GLU B O 1
ATOM 2345 N N . ALA A 1 312 ? 13.641 -5.441 33.097 1.00 63.03 312 ALA B N 1
ATOM 2346 C CA . ALA A 1 312 ? 14.221 -4.494 32.149 1.00 53.77 312 ALA B CA 1
ATOM 2347 C C . ALA A 1 312 ? 14.699 -5.034 30.795 1.00 66.50 312 ALA B C 1
ATOM 2348 O O . ALA A 1 312 ? 15.249 -6.116 30.708 1.00 68.70 312 ALA B O 1
ATOM 2350 N N . HIS A 1 313 ? 14.461 -4.234 29.750 1.00 70.50 313 HIS B N 1
ATOM 2351 C CA . HIS A 1 313 ? 14.869 -4.498 28.378 1.00 51.66 313 HIS B CA 1
ATOM 2352 C C . HIS A 1 313 ? 15.369 -3.202 27.760 1.00 56.78 313 HIS B C 1
ATOM 2353 O O . HIS A 1 313 ? 14.854 -2.113 28.085 1.00 44.78 313 HIS B O 1
ATOM 2360 N N . VAL A 1 314 ? 16.383 -3.327 26.890 1.00 58.85 314 VAL B N 1
ATOM 2361 C CA . VAL A 1 314 ? 16.891 -2.219 26.080 1.00 50.65 314 VAL B CA 1
ATOM 2362 C C . VAL A 1 314 ? 17.289 -2.722 24.728 1.00 56.21 314 VAL B C 1
ATOM 2363 O O . VAL A 1 314 ? 17.450 -3.920 24.514 1.00 59.40 314 VAL B O 1
ATOM 2367 N N . ALA A 1 315 ? 17.467 -1.784 23.814 1.00 62.48 315 ALA B N 1
ATOM 2368 C CA . ALA A 1 315 ? 18.053 -2.078 22.522 1.00 57.75 315 ALA B CA 1
ATOM 2369 C C . ALA A 1 315 ? 19.051 -0.975 22.347 1.00 52.87 315 ALA B C 1
ATOM 2370 O O . ALA A 1 315 ? 18.685 0.154 21.999 1.00 45.34 315 ALA B O 1
ATOM 2372 N N . CYS A 1 316 ? 20.309 -1.313 22.614 1.00 61.12 316 CYS B N 1
ATOM 2373 C CA . CYS A 1 316 ? 21.376 -0.335 22.761 1.00 54.29 316 CYS B CA 1
ATOM 2374 C C . CYS A 1 316 ? 22.706 -1.032 22.831 1.00 50.79 316 CYS B C 1
ATOM 2375 O O . CYS A 1 316 ? 22.864 -1.981 23.593 1.00 46.95 316 CYS B O 1
ATOM 2378 N N . HIS A 1 317 ? 23.669 -0.564 22.051 1.00 54.87 317 HIS B N 1
ATOM 2379 C CA . HIS A 1 317 ? 24.981 -1.201 22.041 1.00 62.26 317 HIS B CA 1
ATOM 2380 C C . HIS A 1 317 ? 25.734 -1.071 23.373 1.00 68.48 317 HIS B C 1
ATOM 2381 O O . HIS A 1 317 ? 26.566 -1.920 23.714 1.00 61.92 317 HIS B O 1
ATOM 2388 N N . LEU A 1 318 ? 25.424 -0.021 24.127 1.00 66.12 318 LEU B N 1
ATOM 2389 C CA . LEU A 1 318 ? 26.063 0.209 25.419 1.00 59.65 318 LEU B CA 1
ATOM 2390 C C . LEU A 1 318 ? 25.857 -0.940 26.409 1.00 63.93 318 LEU B C 1
ATOM 2391 O O . LEU A 1 318 ? 26.608 -1.083 27.378 1.00 70.99 318 LEU B O 1
ATOM 2396 N N . TYR A 1 319 ? 24.845 -1.761 26.167 1.00 52.57 319 TYR B N 1
ATOM 2397 C CA . TYR A 1 319 ? 24.469 -2.783 27.133 1.00 54.11 319 TYR B CA 1
ATOM 2398 C C . TYR A 1 319 ? 24.656 -4.216 26.603 1.00 66.77 319 TYR B C 1
ATOM 2399 O O . TYR A 1 319 ? 25.080 -4.428 25.446 1.00 52.44 319 TYR B O 1
ATOM 2408 N N . GLU A 1 320 ? 24.358 -5.182 27.480 1.00 81.64 320 GLU B N 1
ATOM 2409 C CA . GLU A 1 320 ? 24.505 -6.609 27.202 1.00 95.35 320 GLU B CA 1
ATOM 2410 C C . GLU A 1 320 ? 23.932 -7.427 28.356 1.00 97.54 320 GLU B C 1
ATOM 2411 O O . GLU A 1 320 ? 23.845 -6.937 29.483 1.00 90.60 320 GLU B O 1
ATOM 2417 N N . GLU A 1 321 ? 23.567 -8.674 28.059 1.00 105.32 321 GLU B N 1
ATOM 2418 C CA . GLU A 1 321 ? 22.934 -9.599 29.009 1.00 105.74 321 GLU B CA 1
ATOM 2419 C C . GLU A 1 321 ? 23.284 -9.367 30.475 1.00 102.38 321 GLU B C 1
ATOM 2420 O O . GLU A 1 321 ? 22.867 -10.136 31.343 1.00 98.76 321 GLU B O 1
#

Radius of gyration: 20.04 Å; Cα contacts (8 Å, |Δi|>4): 578; chains: 1; bounding box: 65×39×44 Å

Foldseek 3Di:
DFQKWWFQWFKWFQDPLGIFGAQGGDTDTFDQLFEEEEAEAPPQRQLVVVCSQLVNDDPGMDTDDTFMAGVHDGQVVDDVVRNLCCELQAEFEDGDCCLVVFDFVDALLVVLVVLCVVSPDDDDSVVSLVLLCVLLVLLPHRSVVRSGHTSVVDDLLSSLSSSVSSSPSNPYQEYEYEQSQPPHDDVSSVVVLVSLVSCSVVHNHRYYYYDHDLVSCLSHGQKYWYTARNRGFKIGGSVCLLVPNDGQVSVVVSVVVCDQPDDGADSRDAAAAASCQVRGPPHDPCNRPHNFDWDDPDDRITGRDPVDDD

Solvent-accessible surface area: 14800 Å² total; per-residue (Å²): 99,68,6,4,99,2,50,87,0,91,1,7,45,76,64,225,116,32,42,36,55,5,0,22,16,1,28,14,33,1,59,63,70,8,5,1,0,2,2,4,67,96,100,8,7,11,25,10,6,1,37,0,8,28,87,69,32,54,146,60,11,127,54,84,48,31,118,1,18,5,124,56,134,25,14,11,120,23,140,91,85,44,12,135,122,20,83,43,74,53,18,1,17,7,53,86,56,12,48,159,85,14,63,60,84,69,70,0,20,39,15,0,49,67,20,7,110,84,48,48,40,227,68,68,97,78,57,5,75,115,58,0,13,74,6,0,139,37,0,156,22,89,16,147,60,10,10,89,13,83,1,129,113,17,57,30,8,72,38,14,35,0,13,0,0,13,0,5,3,28,98,10,40,0,8,2,0,4,24,6,13,43,104,34,88,129,58,54,40,53,110,2,16,86,2,9,51,44,10,73,150,99,48,169,18,0,8,0,2,0,3,103,56,14,61,8,0,46,92,5,14,62,8,0,1,0,2,8,5,0,16,9,7,0,4,5,21,14,133,57,0,56,123,68,15,26,3,15,2,1,104,19,23,8,99,39,93,179,157,37,112,47,124,97,25,58,27,44,107,37,35,71,17,16,16,8,21,82,37,20,147,102,42,75,108,76,11,75,164,79,57,8,136,69,24,129,37,128,67,84,6,25,0,10,12,41,85,53,140,155

Sequence (310 aa):
SIIIRVEDLRAVYLVREGTIKAADGISLDILENSVTAIVGESASGKSTIIEAMTKTLPPNGRILSGRVLYKGKDLLTMREEELRKIRWKEIALVPQAAQQSLNPTMKVIEHFKDTVEAHGVRWSHSELIEKASEKLRMVRLNPEAVLNSYPLQLSGGMKQRVLIALALLLDPVVLILDEPTSALDVLTQAHIIQLLKELKKMLKITLIFVTHDIAVAAELADKVAVIYGGNLVEYNSTFQIFKNPLHPYTRGLINSIMPIPGDPPSLLNPPSGCRFHPRCEYAMEICKKEKPKWIRLDGEAHVACHLYEE

Nearest PDB structures (foldseek):
  4fwi-assembly1_B  TM=1.003E+00  e=1.493E-65  Caldanaerobacter subterraneus subsp. tengcongensis MB4
  8j5t-assembly1_D  TM=9.114E-01  e=6.868E-26  Mycobacterium tuberculosis H37Rv
  7z17-assembly1_J  TM=9.106E-01  e=1.169E-21  Escherichia coli
  7z19-assembly1_I  TM=9.094E-01  e=1.722E-20  Escherichia coli
  5awf-assembly1_D  TM=7.672E-01  e=1.706E-14  Escherichia coli K-12

Secondary structure (DSSP, 8-state):
-EEEEEEEEEEEEEETTEEE-SSBS--EEEETT-EEEEE--TTSSHHHHHHHHTT---SSEEEEEEEEEETTEESTT--HHHHTTTHHHHEEEE-TTGGGGS-TTS-HHHHHHHHHHHTS----HHHHHHHHHHHHHHTT--HHHHHTS-GGGS-HHHHHHHHHHHHHTT--SEEEESSTTSSS-HHHHHHHHHHHHHHHHHS--EEEEEES-HHHHHHH-SEEEEEETTEEEEEEEHHHHHHS--SHHHHHHHHTT---SS-PPPSSSPPSSSTTTTT-TT--HHHHHSPPPE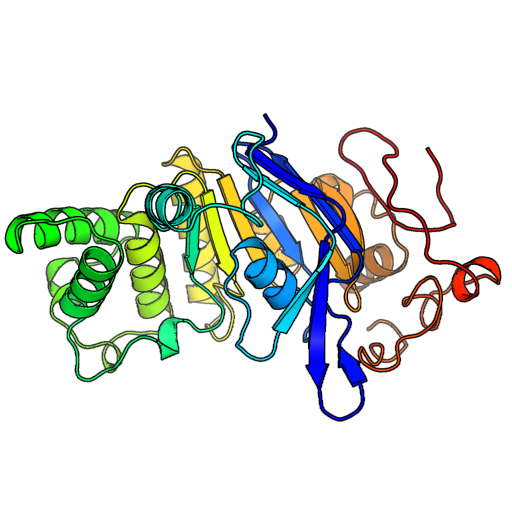E--STT-EEE-TT---

B-factor: mean 68.67, std 21.64, range [19.87, 150.74]